Protein 8Q8I (pdb70)

Foldseek 3Di:
DWDFLVPDADDLQFWDAVVVVQCCQVPPLEHEEAVVQVLPPPDLQWTWNCCVVHTGDIGRLLARQEYEYDPDLDADEPSNVSSVPRPSHQAYEYDHHAYPDPRYHYAANTWAQLVDPPDVLSVARRDVVLLNVLLPDDQAAPAAEEEEDDCQQPVVANVVLCVPPVPPPRYDYQDDDRDNVSNSVVLNVLLNHQEYEDEAGVHRHDNVCLSNSSSSRAYEYEDHPSCPNVVLGRHHYDPGSPDDDPVVSVVSSVVSRPGIGPCSSSTVVVVSVVRVVSD

Solvent-accessible surface area: 12644 Å² total; per-residue (Å²): 63,78,53,84,0,67,84,10,93,8,121,58,91,24,0,0,1,5,18,29,0,15,88,31,16,95,76,125,69,12,66,8,0,36,0,37,49,0,23,128,53,175,137,102,53,64,8,20,1,101,26,45,51,137,8,107,65,82,4,116,0,100,117,8,35,0,0,0,0,0,24,18,56,91,32,0,27,122,136,0,26,36,0,0,160,16,121,48,1,135,0,0,0,0,1,4,8,50,8,110,42,124,41,0,30,3,1,0,14,0,1,8,16,72,99,46,85,156,28,114,87,52,108,15,51,0,36,12,86,12,0,30,84,3,10,123,67,106,53,110,67,149,36,10,0,1,4,25,27,80,27,161,68,47,62,137,16,14,72,102,0,43,91,40,5,39,110,77,106,26,11,49,98,13,90,80,102,99,20,63,128,10,6,84,118,25,0,79,34,0,8,14,6,50,0,0,0,1,1,46,2,105,2,11,5,15,51,50,2,0,4,0,0,0,0,44,0,0,0,0,7,68,115,60,45,2,4,84,52,1,86,47,1,0,10,7,30,8,111,68,9,66,132,8,54,77,119,76,0,60,106,41,49,95,89,8,38,77,103,85,18,42,0,52,23,0,36,2,89,50,7,48,92,56,3,93,103,92,43

Nearest PDB structures (foldseek):
  8asa-assembly8_H  TM=9.993E-01  e=7.070E-57  Paramecium bursaria Chlorella virus 1
  8asa-assembly7_G  TM=9.979E-01  e=2.685E-56  Paramecium bursaria Chlorella virus 1
  8avq-assembly4_D  TM=9.992E-01  e=1.760E-55  Paramecium bursaria Chlorella virus 1
  7uqy-assembly1_B  TM=4.559E-01  e=1.964E-03  Homo sapiens
  7sch-assembly1_B  TM=4.233E-01  e=1.073E-02  Homo sapiens

Radius of gyration: 18.84 Å; Cα contacts (8 Å, |Δi|>4): 517; chains: 1; bounding box: 41×38×54 Å

Sequence (279 aa):
GAMKLAELTLESDDFITSDKLFNFCKSTGAKYVKTDFIKFRQYQYIVSNCGWRDDTDVVFLENTPVLVTGHSDYDISEREIDIIRLPNIRAWFCQNRNIPHPKVISFPLGITNKDEPNSEIHRIIGNTDRILEVSKTPKEIKNLVYMNITVKNFPEERQRIVDLYSDKSWVTIGKGEVSEEGHRKFLEDMYAHKFCFAPRGNGIDTHRLWESLYLRTIPIVKKHIAMEQFTDLPILFVNDWENITEEYLNEQYDIIMAKDWNLDKLKIDYWYQKILEYS

Organism: Paramecium bursaria Chlorella virus 1 (NCBI:txid10506)

Secondary structure (DSSP, 8-state):
-EE-GGG----TT-S-BHHHHHHHHH---EEEEEHHHHHT-SSSSEEE-TTTTS---EEETTS-SEEEEESSS--B-GGGHHHHT-TT--EEEESSB-S--TTEEE---BS--TT-TT-HHHHHHT-HHHHHHHHHS-----BSEEE---GGGSHHHHHHHHHHHTT-TTEEEPP---SHHHHHHHHHHHHTBSEEE----SSSS-HHHHHHHHTTPEEEEE--GGGTT-TTSS-EEESSSSS--HHHHHHHHHHHHHS-EEGGGGSHHHHHHHHHHH-

B-factor: mean 15.32, std 8.48, range [1.85, 65.48]

Structure (mmCIF, N/CA/C/O backbone):
data_8Q8I
#
_entry.id   8Q8I
#
_cell.length_a   126.579
_cell.length_b   50.456
_cell.length_c   51.543
_cell.angle_alpha   90.00
_cell.angle_beta   96.32
_cell.angle_gamma   90.00
#
_symmetry.space_group_name_H-M   'C 1 2 1'
#
loop_
_entity.id
_entity.type
_entity.pdbx_description
1 polymer 'Exostosin GT47 domain-containing protein'
2 non-polymer GLYCEROL
3 non-polymer 'CALCIUM ION'
4 non-polymer 'MAGNESIUM ION'
5 non-polymer (2~{R},3~{S},4~{S},5~{S},6~{R})-2-[(2~{S},3~{R},4~{R},5~{S},6~{R})-5-[(2~{R},3~{R},4~{S},5~{R},6~{R})-6-(hydroxymethyl)-3,4,5-tris(oxidanyl)oxan-2-yl]oxy-2-methyl-6-octoxy-3-oxidanyl-oxan-4-yl]oxy-6-methyl-oxane-3,4,5-triol
6 non-polymer 1,2-ETHANEDIOL
7 non-polymer DI(HYDROXYETHYL)ETHER
8 non-polymer BICINE
9 water water
#
loop_
_atom_site.group_PDB
_atom_site.id
_atom_site.type_symbol
_atom_site.label_atom_id
_atom_site.label_alt_id
_atom_site.label_comp_id
_atom_site.label_asym_id
_atom_site.label_entity_id
_atom_site.label_seq_id
_atom_site.pdbx_PDB_ins_code
_atom_site.Cartn_x
_atom_site.Cartn_y
_atom_site.Cartn_z
_atom_site.occupancy
_atom_site.B_iso_or_equiv
_atom_site.auth_seq_id
_atom_site.auth_comp_id
_atom_site.auth_asym_id
_atom_site.auth_atom_id
_atom_site.pdbx_PDB_model_num
ATOM 1 N N . GLY A 1 1 ? 36.099 -17.506 -3.883 1.00 37.79 -1 GLY A N 1
ATOM 2 C CA . GLY A 1 1 ? 36.943 -17.055 -2.740 1.00 34.38 -1 GLY A CA 1
ATOM 3 C C . GLY A 1 1 ? 36.892 -18.004 -1.559 1.00 34.86 -1 GLY A C 1
ATOM 4 O O . GLY A 1 1 ? 36.373 -17.658 -0.497 1.00 33.95 -1 GLY A O 1
ATOM 10 N N . ALA A 1 2 ? 37.433 -19.206 -1.746 1.00 42.36 0 ALA A N 1
ATOM 11 C CA . ALA A 1 2 ? 37.441 -20.204 -0.684 1.00 31.75 0 ALA A CA 1
ATOM 12 C C . ALA A 1 2 ? 38.147 -19.660 0.551 1.00 31.48 0 ALA A C 1
ATOM 13 O O . ALA A 1 2 ? 39.301 -19.227 0.480 1.00 33.42 0 ALA A O 1
ATOM 20 N N . MET A 1 3 ? 37.451 -19.686 1.685 1.00 26.96 1 MET A N 1
ATOM 21 C CA . MET A 1 3 ? 38.013 -19.210 2.941 1.00 20.98 1 MET A CA 1
ATOM 22 C C . MET A 1 3 ? 37.204 -19.806 4.084 1.00 17.64 1 MET A C 1
ATOM 23 O O . MET A 1 3 ? 36.127 -20.372 3.882 1.00 18.67 1 MET A O 1
ATOM 37 N N . LYS A 1 4 ? 37.740 -19.669 5.291 1.00 17.31 2 LYS A N 1
ATOM 38 C CA . LYS A 1 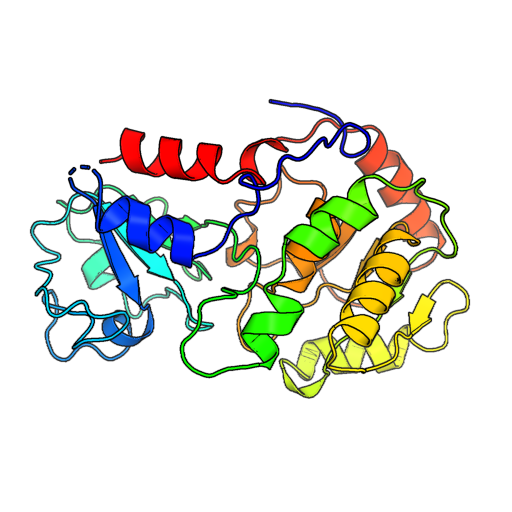4 ? 37.069 -20.180 6.476 1.00 23.67 2 LYS A CA 1
ATOM 39 C C . LYS A 1 4 ? 36.005 -19.196 6.949 1.00 19.43 2 LYS A C 1
ATOM 40 O O . LYS A 1 4 ? 36.151 -17.977 6.819 1.00 19.61 2 LYS A O 1
ATOM 59 N N . LEU A 1 5 ? 34.917 -19.745 7.495 1.00 11.47 3 LEU A N 1
ATOM 60 C CA . LEU A 1 5 ? 33.810 -18.911 7.951 1.00 10.70 3 LEU A CA 1
ATOM 61 C C . LEU A 1 5 ? 34.292 -17.823 8.901 1.00 17.90 3 LEU A C 1
ATOM 62 O O . LEU A 1 5 ? 33.854 -16.670 8.812 1.00 15.22 3 LEU A O 1
ATOM 78 N N . ALA A 1 6 ? 35.203 -18.169 9.813 1.00 13.66 4 ALA A N 1
ATOM 79 C CA . ALA A 1 6 ? 35.729 -17.180 10.747 1.00 14.00 4 ALA A CA 1
ATOM 80 C C . ALA A 1 6 ? 36.319 -15.970 10.034 1.00 17.68 4 ALA A C 1
ATOM 81 O O . ALA A 1 6 ? 36.368 -14.879 10.612 1.00 14.31 4 ALA A O 1
ATOM 88 N N . GLU A 1 7 ? 36.762 -16.133 8.787 1.00 23.67 5 GLU A N 1
ATOM 89 C CA . GLU A 1 7 ? 37.379 -15.054 8.028 1.00 27.12 5 GLU A CA 1
ATOM 90 C C . GLU A 1 7 ? 36.370 -14.221 7.246 1.00 22.29 5 GLU A C 1
ATOM 91 O O . GLU A 1 7 ? 36.773 -13.434 6.384 1.00 27.44 5 GLU A O 1
ATOM 103 N N . LEU A 1 8 ? 35.078 -14.372 7.520 1.00 15.98 6 LEU A N 1
ATOM 104 C CA . LEU A 1 8 ? 34.058 -13.681 6.739 1.00 18.73 6 LEU A CA 1
ATOM 105 C C . LEU A 1 8 ? 34.050 -12.200 7.097 1.00 21.40 6 LEU A C 1
ATOM 106 O O . LEU A 1 8 ? 33.616 -11.817 8.188 1.00 18.27 6 LEU A O 1
ATOM 122 N N . THR A 1 9 ? 34.532 -11.366 6.181 1.00 20.75 7 THR A N 1
ATOM 123 C CA . THR A 1 9 ? 34.461 -9.919 6.310 1.00 16.48 7 THR A CA 1
ATOM 124 C C . THR A 1 9 ? 33.361 -9.398 5.396 1.00 13.73 7 THR A C 1
ATOM 125 O O . THR A 1 9 ? 33.131 -9.937 4.311 1.00 18.90 7 THR A O 1
ATOM 136 N N . LEU A 1 10 ? 32.678 -8.345 5.839 1.00 15.62 8 LEU A N 1
ATOM 137 C CA . LEU A 1 10 ? 31.486 -7.867 5.156 1.00 19.35 8 LEU A CA 1
ATOM 138 C C . LEU A 1 10 ? 31.517 -6.355 4.997 1.00 13.85 8 LEU A C 1
ATOM 139 O O . LEU A 1 10 ? 32.020 -5.631 5.859 1.00 15.62 8 LEU A O 1
ATOM 155 N N . GLU A 1 11 ? 30.969 -5.892 3.877 1.00 16.57 9 GLU A N 1
ATOM 156 C CA . GLU A 1 11 ? 30.733 -4.483 3.608 1.00 15.73 9 GLU A CA 1
ATOM 157 C C . GLU A 1 11 ? 29.233 -4.213 3.613 1.00 19.07 9 GLU A C 1
ATOM 158 O O . GLU A 1 11 ? 28.409 -5.130 3.556 1.00 14.16 9 GLU A O 1
ATOM 170 N N . SER A 1 12 ? 28.881 -2.929 3.678 1.00 12.27 10 SER A N 1
ATOM 171 C CA . SER A 1 12 ? 27.477 -2.561 3.826 1.00 17.18 10 SER A CA 1
ATOM 172 C C . SER A 1 12 ? 26.631 -3.065 2.663 1.00 13.92 10 SER A C 1
ATOM 173 O O . SER A 1 12 ? 25.471 -3.447 2.855 1.00 10.54 10 SER A O 1
ATOM 181 N N . ASP A 1 13 ? 27.187 -3.077 1.452 1.00 15.97 11 ASP A N 1
ATOM 182 C CA . ASP A 1 13 ? 26.432 -3.412 0.251 1.00 12.30 11 ASP A CA 1
ATOM 183 C C . ASP A 1 13 ? 26.601 -4.866 -0.173 1.00 14.23 11 ASP A C 1
ATOM 184 O O . ASP A 1 13 ? 26.216 -5.222 -1.291 1.00 11.59 11 ASP A O 1
ATOM 193 N N . ASP A 1 14 ? 27.159 -5.714 0.690 1.00 14.42 12 ASP A N 1
ATOM 194 C CA . ASP A 1 14 ? 27.373 -7.114 0.349 1.00 9.35 12 ASP A CA 1
ATOM 195 C C . ASP A 1 14 ? 26.164 -7.992 0.637 1.00 9.58 12 ASP A C 1
ATOM 196 O O . ASP A 1 14 ? 26.064 -9.087 0.074 1.00 7.38 12 ASP A O 1
ATOM 205 N N . PHE A 1 15 ? 25.248 -7.541 1.488 1.00 14.18 13 PHE A N 1
ATOM 206 C CA . PHE A 1 15 ? 24.112 -8.367 1.868 1.00 9.55 13 PHE A CA 1
ATOM 207 C C . PHE A 1 15 ? 23.205 -8.616 0.671 1.00 14.07 13 PHE A C 1
ATOM 208 O O . PHE A 1 15 ? 22.904 -7.705 -0.105 1.00 13.75 13 PHE A O 1
ATOM 225 N N . ILE A 1 16 ? 22.771 -9.861 0.525 1.00 14.83 14 ILE A N 1
ATOM 226 C CA . ILE A 1 16 ? 21.897 -10.241 -0.577 1.00 9.00 14 ILE A CA 1
ATOM 227 C C . ILE A 1 16 ? 20.461 -9.902 -0.205 1.00 11.15 14 ILE A C 1
ATOM 228 O O . ILE A 1 16 ? 19.985 -10.254 0.881 1.00 7.66 14 ILE A O 1
ATOM 244 N N . THR A 1 17 ? 19.775 -9.194 -1.096 1.00 9.70 15 THR A N 1
ATOM 245 C CA . THR A 1 17 ? 18.347 -8.949 -0.969 1.00 12.43 15 THR A CA 1
ATOM 246 C C . THR A 1 17 ? 17.731 -9.061 -2.354 1.00 8.98 15 THR A C 1
ATOM 247 O O . THR A 1 17 ? 18.303 -8.580 -3.337 1.00 7.86 15 THR A O 1
ATOM 258 N N . SER A 1 18 ? 16.571 -9.713 -2.428 1.00 7.80 16 SER A N 1
ATOM 259 C CA . SER A 1 18 ? 15.912 -9.892 -3.716 1.00 9.45 16 SER A CA 1
ATOM 260 C C . SER A 1 18 ? 15.649 -8.556 -4.401 1.00 7.54 16 SER A C 1
ATOM 261 O O . SER A 1 18 ? 15.604 -8.492 -5.635 1.00 5.48 16 SER A O 1
ATOM 269 N N . ASP A 1 19 ? 15.484 -7.479 -3.628 1.00 9.22 17 ASP A N 1
ATOM 270 C CA . ASP A 1 19 ? 15.336 -6.157 -4.230 1.00 10.69 17 ASP A CA 1
ATOM 271 C C . ASP A 1 19 ? 16.568 -5.794 -5.050 1.00 8.43 17 ASP A C 1
ATOM 272 O O . ASP A 1 19 ? 16.457 -5.356 -6.200 1.00 18.61 17 ASP A O 1
ATOM 281 N N . LYS A 1 20 ? 17.759 -5.971 -4.471 1.00 7.52 18 LYS A N 1
ATOM 282 C CA . LYS A 1 20 ? 18.986 -5.624 -5.182 1.00 9.47 18 LYS A CA 1
ATOM 283 C C . LYS A 1 20 ? 19.046 -6.307 -6.541 1.00 8.34 18 LYS A C 1
ATOM 284 O O . LYS A 1 20 ? 19.545 -5.730 -7.515 1.00 8.13 18 LYS A O 1
ATOM 303 N N . LEU A 1 21 ? 18.538 -7.538 -6.629 1.00 9.12 19 LEU A N 1
ATOM 304 C CA . LEU A 1 21 ? 18.509 -8.228 -7.912 1.00 8.94 19 LEU A CA 1
ATOM 305 C C . LEU A 1 21 ? 17.440 -7.649 -8.830 1.00 6.55 19 LEU A C 1
ATOM 306 O O . LEU A 1 21 ? 17.577 -7.717 -10.056 1.00 5.97 19 LEU A O 1
ATOM 322 N N . PHE A 1 22 ? 16.378 -7.073 -8.262 1.00 6.63 20 PHE A N 1
ATOM 323 C CA . PHE A 1 22 ? 15.348 -6.451 -9.087 1.00 9.72 20 PHE A CA 1
ATOM 324 C C . PHE A 1 22 ? 15.887 -5.208 -9.784 1.00 11.54 20 PHE A C 1
ATOM 325 O O . PHE A 1 22 ? 15.731 -5.049 -11.000 1.00 13.77 20 PHE A O 1
ATOM 342 N N . ASN A 1 23 ? 16.516 -4.306 -9.026 1.00 11.67 21 ASN A N 1
ATOM 343 C CA . ASN A 1 23 ? 17.074 -3.101 -9.630 1.00 15.88 21 ASN A CA 1
ATOM 344 C C . ASN A 1 23 ? 18.210 -3.434 -10.589 1.00 17.54 21 ASN A C 1
ATOM 345 O O . ASN A 1 23 ? 18.382 -2.751 -11.605 1.00 19.16 21 ASN A O 1
ATOM 356 N N . PHE A 1 24 ? 18.994 -4.470 -10.285 1.00 12.27 22 PHE A N 1
ATOM 357 C CA . PHE A 1 24 ? 20.064 -4.867 -11.193 1.00 12.53 22 PHE A CA 1
ATOM 358 C C . PHE A 1 24 ? 19.513 -5.384 -12.516 1.00 12.43 22 PHE A C 1
ATOM 359 O O . PHE A 1 24 ? 20.179 -5.267 -13.551 1.00 18.62 22 PHE A O 1
ATOM 376 N N . CYS A 1 25 ? 18.313 -5.962 -12.506 1.00 9.30 23 CYS A N 1
ATOM 377 C CA . CYS A 1 25 ? 17.678 -6.415 -13.737 1.00 13.40 23 CYS A CA 1
ATOM 378 C C . CYS A 1 25 ? 16.899 -5.296 -14.415 1.00 15.83 23 CYS A C 1
ATOM 379 O O . CYS A 1 25 ? 16.952 -5.158 -15.642 1.00 20.92 23 CYS A O 1
ATOM 387 N N . LYS A 1 26 ? 16.179 -4.487 -13.633 1.00 18.80 24 LYS A N 1
ATOM 388 C CA . LYS A 1 26 ? 15.480 -3.339 -14.201 1.00 26.46 24 LYS A CA 1
ATOM 389 C C . LYS A 1 26 ? 16.466 -2.319 -14.756 1.00 18.81 24 LYS A C 1
ATOM 390 O O . LYS A 1 26 ? 16.203 -1.690 -15.788 1.00 23.32 24 LYS A O 1
ATOM 409 N N . SER A 1 27 ? 17.601 -2.142 -14.084 1.00 21.26 25 SER A N 1
ATOM 410 C CA . SER A 1 27 ? 18.644 -1.215 -14.501 1.00 26.58 25 SER A CA 1
ATOM 411 C C . SER A 1 27 ? 19.938 -2.000 -14.655 1.00 23.19 25 SER A C 1
ATOM 412 O O . SER A 1 27 ? 20.467 -2.525 -13.668 1.00 35.07 25 SER A O 1
ATOM 420 N N . THR A 1 28 ? 20.440 -2.070 -15.889 1.00 29.06 26 THR A N 1
ATOM 421 C CA . THR A 1 28 ? 21.610 -2.865 -16.288 1.00 29.74 26 THR A CA 1
ATOM 422 C C . THR A 1 28 ? 21.153 -4.144 -16.998 1.00 23.45 26 THR A C 1
ATOM 423 O O . THR A 1 28 ? 21.286 -5.250 -16.472 1.00 32.25 26 THR A O 1
ATOM 427 N N . GLY A 1 31 ? 19.172 -8.436 -20.964 1.00 11.14 29 GLY A N 1
ATOM 428 C CA . GLY A 1 31 ? 18.871 -9.840 -21.168 1.00 12.42 29 GLY A CA 1
ATOM 429 C C . GLY A 1 31 ? 18.583 -10.563 -19.868 1.00 15.26 29 GLY A C 1
ATOM 430 O O . GLY A 1 31 ? 18.988 -11.711 -19.686 1.00 18.79 29 GLY A O 1
ATOM 434 N N . ALA A 1 32 ? 17.884 -9.888 -18.959 1.00 11.84 30 ALA A N 1
ATOM 435 C CA . ALA A 1 32 ? 17.544 -10.479 -17.666 1.00 9.47 30 ALA A CA 1
ATOM 436 C C . ALA A 1 32 ? 16.319 -9.767 -17.121 1.00 9.37 30 ALA A C 1
ATOM 437 O O . ALA A 1 32 ? 16.351 -8.548 -16.922 1.00 16.67 30 ALA A O 1
ATOM 444 N N . LYS A 1 33 ? 15.249 -10.518 -16.881 1.00 3.65 31 LYS A N 1
ATOM 445 C CA . LYS A 1 33 ? 14.002 -9.974 -16.363 1.00 7.02 31 LYS A CA 1
ATOM 446 C C . LYS A 1 33 ? 13.752 -10.517 -14.964 1.00 5.67 31 LYS A C 1
ATOM 447 O O . LYS A 1 33 ? 13.868 -11.726 -14.734 1.00 4.66 31 LYS A O 1
ATOM 466 N N . TYR A 1 34 ? 13.401 -9.629 -14.040 1.00 6.04 32 TYR A N 1
ATOM 467 C CA . TYR A 1 34 ? 13.003 -10.019 -12.696 1.00 6.28 32 TYR A CA 1
ATOM 468 C C . TYR A 1 34 ? 11.481 -10.017 -12.616 1.00 5.39 32 TYR A C 1
ATOM 469 O O . TYR A 1 34 ? 10.843 -8.997 -12.901 1.00 3.72 32 TYR A O 1
ATOM 487 N N . VAL A 1 35 ? 10.908 -11.152 -12.224 1.00 7.19 33 VAL A N 1
ATOM 488 C CA . VAL A 1 35 ? 9.465 -11.298 -12.074 1.00 9.16 33 VAL A CA 1
ATOM 489 C C . VAL A 1 35 ? 9.188 -11.897 -10.703 1.00 6.26 33 VAL A C 1
ATOM 490 O O . VAL A 1 35 ? 9.704 -12.973 -10.377 1.00 6.16 33 VAL A O 1
ATOM 503 N N . LYS A 1 36 ? 8.382 -11.203 -9.902 1.00 5.69 34 LYS A N 1
ATOM 504 C CA . LYS A 1 36 ? 7.903 -11.763 -8.645 1.00 9.02 34 LYS A CA 1
ATOM 505 C C . LYS A 1 36 ? 7.282 -13.132 -8.891 1.00 6.82 34 LYS A C 1
ATOM 506 O O . LYS A 1 36 ? 6.399 -13.282 -9.740 1.00 4.82 34 LYS A O 1
ATOM 525 N N . THR A 1 37 ? 7.752 -14.136 -8.145 1.00 10.39 35 THR A N 1
ATOM 526 C CA . THR A 1 37 ? 7.327 -15.509 -8.401 1.00 5.76 35 THR A CA 1
ATOM 527 C C . THR A 1 37 ? 5.812 -15.630 -8.478 1.00 9.39 35 THR A C 1
ATOM 528 O O . THR A 1 37 ? 5.294 -16.487 -9.204 1.00 10.84 35 THR A O 1
ATOM 539 N N . ASP A 1 38 ? 5.088 -14.780 -7.746 1.00 8.09 36 ASP A N 1
ATOM 540 C CA . ASP A 1 38 ? 3.632 -14.869 -7.728 1.00 7.09 36 ASP A CA 1
ATOM 541 C C . ASP A 1 38 ? 3.048 -14.713 -9.126 1.00 9.86 36 ASP A C 1
ATOM 542 O O . ASP A 1 38 ? 2.093 -15.410 -9.490 1.00 5.89 36 ASP A O 1
ATOM 551 N N . PHE A 1 39 ? 3.605 -13.800 -9.925 1.00 6.93 37 PHE A N 1
ATOM 552 C CA . PHE A 1 39 ? 3.096 -13.589 -11.275 1.00 10.03 37 PHE A CA 1
ATOM 553 C C . PHE A 1 39 ? 3.473 -14.726 -12.212 1.00 7.14 37 PHE A C 1
ATOM 554 O O . PHE A 1 39 ? 2.835 -14.888 -13.257 1.00 10.37 37 PHE A O 1
ATOM 571 N N . ILE A 1 40 ? 4.490 -15.513 -11.863 1.00 7.56 38 ILE A N 1
ATOM 572 C CA . ILE A 1 40 ? 4.770 -16.736 -12.606 1.00 6.50 38 ILE A CA 1
ATOM 573 C C . ILE A 1 40 ? 3.816 -17.842 -12.172 1.00 7.42 38 ILE A C 1
ATOM 574 O O . ILE A 1 40 ? 3.351 -18.638 -12.996 1.00 6.79 38 ILE A O 1
ATOM 590 N N . LYS A 1 41 ? 3.506 -17.904 -10.874 1.00 9.08 39 LYS A N 1
ATOM 591 C CA . LYS A 1 41 ? 2.655 -18.972 -10.361 1.00 13.62 39 LYS A CA 1
ATOM 592 C C . LYS A 1 41 ? 1.210 -18.799 -10.812 1.00 9.35 39 LYS A C 1
ATOM 593 O O . LYS A 1 41 ? 0.533 -19.782 -11.137 1.00 7.66 39 LYS A O 1
ATOM 612 N N . PHE A 1 42 ? 0.719 -17.563 -10.832 1.00 10.71 40 PHE A N 1
ATOM 613 C CA . PHE A 1 42 ? -0.666 -17.259 -11.171 1.00 11.30 40 PHE A CA 1
ATOM 614 C C . PHE A 1 42 ? -0.763 -16.514 -12.498 1.00 10.82 40 PHE A C 1
ATOM 615 O O . PHE A 1 42 ? -1.594 -15.621 -12.674 1.00 14.93 40 PHE A O 1
ATOM 632 N N . ARG A 1 43 ? 0.092 -16.880 -13.448 1.00 8.22 41 ARG A N 1
ATOM 633 C CA . ARG A 1 43 ? 0.078 -16.246 -14.757 1.00 14.28 41 ARG A CA 1
ATOM 634 C C . ARG A 1 43 ? -1.184 -16.627 -15.521 1.00 17.35 41 ARG A C 1
ATOM 635 O O . ARG A 1 43 ? -1.669 -17.759 -15.429 1.00 12.64 41 ARG A O 1
ATOM 656 N N . GLN A 1 44 ? -1.716 -15.670 -16.280 1.00 14.52 42 GLN A N 1
ATOM 657 C CA . GLN A 1 44 ? -2.882 -15.921 -17.115 1.00 5.62 42 GLN A CA 1
ATOM 658 C C . GLN A 1 44 ? -2.505 -16.447 -18.492 1.00 16.00 42 GLN A C 1
ATOM 659 O O . GLN A 1 44 ? -3.295 -17.169 -19.111 1.00 16.89 42 GLN A O 1
ATOM 673 N N . TYR A 1 45 ? -1.321 -16.096 -18.982 1.00 16.50 43 TYR A N 1
ATOM 674 C CA . TYR A 1 45 ? -0.798 -16.586 -20.245 1.00 10.22 43 TYR A CA 1
ATOM 675 C C . TYR A 1 45 ? 0.336 -17.568 -19.984 1.00 10.30 43 TYR A C 1
ATOM 676 O O . TYR A 1 45 ? 0.966 -17.555 -18.923 1.00 8.45 43 TYR A O 1
ATOM 694 N N . GLN A 1 46 ? 0.602 -18.419 -20.976 1.00 9.19 44 GLN A N 1
ATOM 695 C CA . GLN A 1 46 ? 1.620 -19.449 -20.805 1.00 10.52 44 GLN A CA 1
ATOM 696 C C . GLN A 1 46 ? 3.019 -18.843 -20.757 1.00 10.84 44 GLN A C 1
ATOM 697 O O . GLN A 1 46 ? 3.792 -19.120 -19.833 1.00 14.81 44 GLN A O 1
ATOM 711 N N . TYR A 1 47 ? 3.365 -18.017 -21.747 1.00 6.45 45 TYR A N 1
ATOM 712 C CA . TYR A 1 47 ? 4.707 -17.456 -21.857 1.00 5.67 45 TYR A CA 1
ATOM 713 C C . TYR A 1 47 ? 4.706 -15.932 -21.820 1.00 8.99 45 TYR A C 1
ATOM 714 O O . TYR A 1 47 ? 5.653 -15.304 -22.306 1.00 10.56 45 TYR A O 1
ATOM 732 N N . ILE A 1 48 ? 3.667 -15.324 -21.254 1.00 9.19 46 ILE A N 1
ATOM 733 C CA . ILE A 1 48 ? 3.585 -13.876 -21.099 1.00 8.02 46 ILE A CA 1
ATOM 734 C C . ILE A 1 48 ? 3.229 -13.585 -19.650 1.00 5.60 46 ILE A C 1
ATOM 735 O O . ILE A 1 48 ? 2.197 -14.056 -19.155 1.00 7.79 46 ILE A O 1
ATOM 751 N N . VAL A 1 49 ? 4.077 -12.814 -18.973 1.00 5.54 47 VAL A N 1
ATOM 752 C CA . VAL A 1 49 ? 3.870 -12.437 -17.582 1.00 8.70 47 VAL A CA 1
ATOM 753 C C . VAL A 1 49 ? 4.244 -10.970 -17.421 1.00 11.54 47 VAL A C 1
ATOM 754 O O . VAL A 1 49 ? 4.795 -10.339 -18.326 1.00 7.55 47 VAL A O 1
ATOM 767 N N . SER A 1 50 ? 3.939 -10.431 -16.245 1.00 8.86 48 SER A N 1
ATOM 768 C CA . SER A 1 50 ? 4.247 -9.042 -15.941 1.00 12.51 48 SER A CA 1
ATOM 769 C C . SER A 1 50 ? 4.128 -8.838 -14.440 1.00 9.68 48 SER A C 1
ATOM 770 O O . SER A 1 50 ? 3.503 -9.635 -13.735 1.00 9.73 48 SER A O 1
ATOM 778 N N . ASN A 1 51 ? 4.740 -7.759 -13.959 1.00 12.67 49 ASN A N 1
ATOM 779 C CA . ASN A 1 51 ? 4.684 -7.417 -12.544 1.00 12.49 49 ASN A CA 1
ATOM 780 C C . ASN A 1 51 ? 3.442 -6.615 -12.183 1.00 12.41 49 ASN A C 1
ATOM 781 O O . ASN A 1 51 ? 3.158 -6.447 -10.992 1.00 10.42 49 ASN A O 1
ATOM 792 N N . CYS A 1 52 ? 2.701 -6.122 -13.176 1.00 11.38 50 CYS A N 1
ATOM 793 C CA . CYS A 1 52 ? 1.384 -5.524 -12.964 1.00 12.17 50 CYS A CA 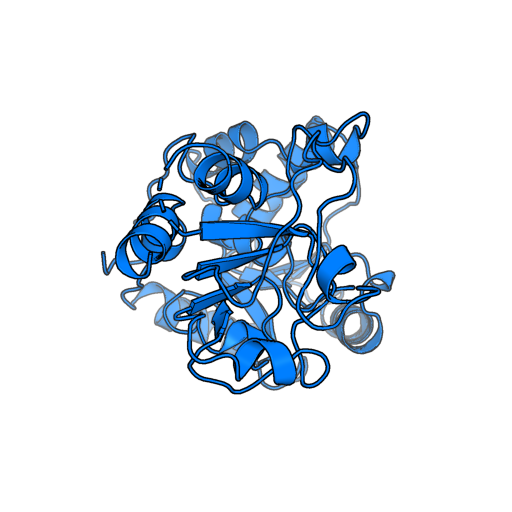1
ATOM 794 C C . CYS A 1 52 ? 1.442 -4.324 -12.026 1.00 11.77 50 CYS A C 1
ATOM 795 O O . CYS A 1 52 ? 0.500 -4.067 -11.273 1.00 14.77 50 CYS A O 1
ATOM 803 N N . GLY A 1 53 ? 2.541 -3.575 -12.066 1.00 17.29 51 GLY A N 1
ATOM 804 C CA . GLY A 1 53 ? 2.723 -2.413 -11.230 1.00 21.45 51 GLY A CA 1
ATOM 805 C C . GLY A 1 53 ? 3.536 -2.659 -9.975 1.00 16.44 51 GLY A C 1
ATOM 806 O O . GLY A 1 53 ? 4.080 -1.703 -9.410 1.00 20.68 51 GLY A O 1
ATOM 810 N N . TRP A 1 54 ? 3.624 -3.908 -9.522 1.00 12.89 52 TRP A N 1
ATOM 811 C CA . TRP A 1 54 ? 4.444 -4.234 -8.364 1.00 11.82 52 TRP A CA 1
ATOM 812 C C . TRP A 1 54 ? 5.852 -3.683 -8.541 1.00 12.21 52 TRP A C 1
ATOM 813 O O . TRP A 1 54 ? 6.508 -3.932 -9.557 1.00 9.53 52 TRP A O 1
ATOM 834 N N . ARG A 1 55 ? 6.313 -2.931 -7.542 1.00 17.65 53 ARG A N 1
ATOM 835 C CA . ARG A 1 55 ? 7.583 -2.211 -7.618 1.00 10.99 53 ARG A CA 1
ATOM 836 C C . ARG A 1 55 ? 7.594 -1.238 -8.794 1.00 14.20 53 ARG A C 1
ATOM 837 O O . ARG A 1 55 ? 8.647 -0.944 -9.365 1.00 16.96 53 ARG A O 1
ATOM 858 N N . ASP A 1 56 ? 6.417 -0.733 -9.163 1.00 15.66 54 ASP A N 1
ATOM 859 C CA . ASP A 1 56 ? 6.282 0.226 -10.257 1.00 22.42 54 ASP A CA 1
ATOM 860 C C . ASP A 1 56 ? 6.889 -0.329 -11.544 1.00 21.78 54 ASP A C 1
ATOM 861 O O . ASP A 1 56 ? 7.689 0.324 -12.216 1.00 33.00 54 ASP A O 1
ATOM 870 N N . ASP A 1 57 ? 6.497 -1.556 -11.884 1.00 21.53 55 ASP A N 1
ATOM 871 C CA . ASP A 1 57 ? 6.982 -2.241 -13.080 1.00 22.96 55 ASP A CA 1
ATOM 872 C C . ASP A 1 57 ? 5.773 -2.748 -13.859 1.00 23.67 55 ASP A C 1
ATOM 873 O O . ASP A 1 57 ? 5.228 -3.812 -13.549 1.00 22.68 55 ASP A O 1
ATOM 882 N N . THR A 1 58 ? 5.359 -1.986 -14.867 1.00 29.28 56 THR A N 1
ATOM 883 C CA . THR A 1 58 ? 4.261 -2.373 -15.741 1.00 22.94 56 THR A CA 1
ATOM 884 C C . THR A 1 58 ? 4.735 -3.108 -16.986 1.00 23.96 56 THR A C 1
ATOM 885 O O . THR A 1 58 ? 3.905 -3.478 -17.823 1.00 19.86 56 THR A O 1
ATOM 896 N N . ASP A 1 59 ? 6.041 -3.322 -17.126 1.00 26.23 57 ASP A N 1
ATOM 897 C CA . ASP A 1 59 ? 6.576 -3.945 -18.327 1.00 17.14 57 ASP A CA 1
ATOM 898 C C . ASP A 1 59 ? 5.986 -5.334 -18.525 1.00 16.57 57 ASP A C 1
ATOM 899 O O . ASP A 1 59 ? 5.773 -6.082 -17.566 1.00 15.76 57 ASP A O 1
ATOM 908 N N . VAL A 1 60 ? 5.714 -5.672 -19.781 1.00 19.85 58 VAL A N 1
ATOM 909 C CA . VAL A 1 60 ? 5.253 -7.003 -20.157 1.00 11.83 58 VAL A CA 1
ATOM 910 C C . VAL A 1 60 ? 6.469 -7.840 -20.529 1.00 10.78 58 VAL A C 1
ATOM 911 O O . VAL A 1 60 ? 7.332 -7.393 -21.293 1.00 14.30 58 VAL A O 1
ATOM 924 N N . VAL A 1 61 ? 6.541 -9.053 -19.991 1.00 10.81 59 VAL A N 1
ATOM 925 C CA . VAL A 1 61 ? 7.675 -9.945 -20.199 1.00 10.43 59 VAL A CA 1
ATOM 926 C C . VAL A 1 61 ? 7.255 -11.051 -21.155 1.00 6.96 59 VAL A C 1
ATOM 927 O O . VAL A 1 61 ? 6.261 -11.747 -20.913 1.00 7.71 59 VAL A O 1
ATOM 940 N N . PHE A 1 62 ? 8.012 -11.213 -22.234 1.00 8.90 60 PHE A N 1
ATOM 941 C CA . PHE A 1 62 ? 7.811 -12.297 -23.191 1.00 8.46 60 PHE A CA 1
ATOM 942 C C . PHE A 1 62 ? 8.848 -13.368 -22.870 1.00 9.96 60 PHE A C 1
ATOM 943 O O . PHE A 1 62 ? 9.995 -13.286 -23.315 1.00 14.01 60 PHE A O 1
ATOM 960 N N . LEU A 1 63 ? 8.442 -14.374 -22.091 1.00 14.50 61 LEU A N 1
ATOM 961 C CA . LEU A 1 63 ? 9.380 -15.403 -21.653 1.00 8.18 61 LEU A CA 1
ATOM 962 C C . LEU A 1 63 ? 9.980 -16.175 -22.819 1.00 10.21 61 LEU A C 1
ATOM 963 O O . LEU A 1 63 ? 11.028 -16.809 -22.653 1.00 12.14 61 LEU A O 1
ATOM 979 N N . GLU A 1 64 ? 9.344 -16.140 -23.989 1.00 12.60 62 GLU A N 1
ATOM 980 C CA . GLU A 1 64 ? 9.928 -16.727 -25.187 1.00 9.17 62 GLU A CA 1
ATOM 981 C C . GLU A 1 64 ? 11.099 -15.919 -25.730 1.00 9.96 62 GLU A C 1
ATOM 982 O O . GLU A 1 64 ? 11.715 -16.346 -26.713 1.00 14.90 62 GLU A O 1
ATOM 994 N N . ASN A 1 65 ? 11.420 -14.774 -25.124 1.00 16.53 63 ASN A N 1
ATOM 995 C CA . ASN A 1 65 ? 12.471 -13.899 -25.623 1.00 14.31 63 ASN A CA 1
ATOM 996 C C . ASN A 1 65 ? 13.446 -13.444 -24.545 1.00 14.21 63 ASN A C 1
ATOM 997 O O . ASN A 1 65 ? 14.349 -12.658 -24.850 1.00 27.56 63 ASN A O 1
ATOM 1008 N N . THR A 1 66 ? 13.298 -13.908 -23.303 1.00 12.36 64 THR A N 1
ATOM 1009 C CA . THR A 1 66 ? 14.183 -13.485 -22.223 1.00 10.16 64 THR A CA 1
ATOM 1010 C C . THR A 1 66 ? 15.325 -14.480 -22.074 1.00 11.23 64 THR A C 1
ATOM 1011 O O . THR A 1 66 ? 15.066 -15.669 -21.845 1.00 11.88 64 THR A O 1
ATOM 1022 N N . PRO A 1 67 ? 16.587 -14.055 -22.193 1.00 12.64 65 PRO A N 1
ATOM 1023 C CA . PRO A 1 67 ? 17.684 -15.019 -22.002 1.00 10.40 65 PRO A CA 1
ATOM 1024 C C . PRO A 1 67 ? 17.794 -15.520 -20.575 1.00 10.43 65 PRO A C 1
ATOM 1025 O O . PRO A 1 67 ? 18.069 -16.708 -20.359 1.00 8.34 65 PRO A O 1
ATOM 1036 N N . VAL A 1 68 ? 17.593 -14.648 -19.590 1.00 4.74 66 VAL A N 1
ATOM 1037 C CA . VAL A 1 68 ? 17.722 -15.002 -18.183 1.00 4.99 66 VAL A CA 1
ATOM 1038 C C . VAL A 1 68 ? 16.502 -14.483 -17.439 1.00 5.09 66 VAL A C 1
ATOM 1039 O O . VAL A 1 68 ? 16.108 -13.325 -17.612 1.00 5.00 66 VAL A O 1
ATOM 1052 N N . LEU A 1 69 ? 15.908 -15.339 -16.615 1.00 6.47 67 LEU A N 1
ATOM 1053 C CA . LEU A 1 69 ? 14.744 -14.993 -15.814 1.00 5.30 67 LEU A CA 1
ATOM 1054 C C . LEU A 1 69 ? 15.119 -15.079 -14.344 1.00 3.39 67 LEU A C 1
ATOM 1055 O O . LEU A 1 69 ? 15.741 -16.058 -13.916 1.00 3.09 67 LEU A O 1
ATOM 1071 N N . VAL A 1 70 ? 14.749 -14.057 -13.581 1.00 7.48 68 VAL A N 1
ATOM 1072 C CA . VAL A 1 70 ? 14.969 -14.024 -12.141 1.00 5.11 68 VAL A CA 1
ATOM 1073 C C . VAL A 1 70 ? 13.611 -13.946 -11.459 1.00 5.51 68 VAL A C 1
ATOM 1074 O O . VAL A 1 70 ? 12.745 -13.168 -11.875 1.00 7.87 68 VAL A O 1
ATOM 1087 N N . THR A 1 71 ? 13.424 -14.758 -10.421 1.00 4.76 69 THR A N 1
ATOM 1088 C CA . THR A 1 71 ? 12.181 -14.790 -9.664 1.00 9.40 69 THR A CA 1
ATOM 1089 C C . THR A 1 71 ? 12.499 -14.771 -8.176 1.00 6.35 69 THR A C 1
ATOM 1090 O O . THR A 1 71 ? 13.463 -15.399 -7.729 1.00 5.40 69 THR A O 1
ATOM 1101 N N . GLY A 1 72 ? 11.691 -14.041 -7.417 1.00 8.38 70 GLY A N 1
ATOM 1102 C CA . GLY A 1 72 ? 11.905 -13.949 -5.986 1.00 7.53 70 GLY A CA 1
ATOM 1103 C C . GLY A 1 72 ? 10.810 -13.151 -5.319 1.00 5.51 70 GLY A C 1
ATOM 1104 O O . GLY A 1 72 ? 9.697 -13.041 -5.837 1.00 7.06 70 GLY A O 1
ATOM 1108 N N . HIS A 1 73 ? 11.144 -12.586 -4.155 1.00 5.98 71 HIS A N 1
ATOM 1109 C CA . HIS A 1 73 ? 10.210 -11.783 -3.364 1.00 6.05 71 HIS A CA 1
ATOM 1110 C C . HIS A 1 73 ? 8.989 -12.594 -2.950 1.00 4.95 71 HIS A C 1
ATOM 1111 O O . HIS A 1 73 ? 7.873 -12.070 -2.872 1.00 6.40 71 HIS A O 1
ATOM 1125 N N . SER A 1 74 ? 9.177 -13.880 -2.679 1.00 3.65 72 SER A N 1
ATOM 1126 C CA . SER A 1 74 ? 8.032 -14.724 -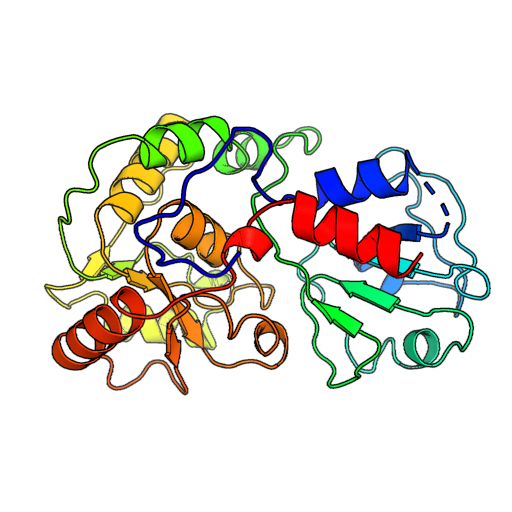2.378 1.00 4.02 72 SER A CA 1
ATOM 1127 C C . SER A 1 74 ? 8.505 -16.045 -1.798 1.00 4.50 72 SER A C 1
ATOM 1128 O O . SER A 1 74 ? 9.632 -16.485 -2.039 1.00 3.21 72 SER A O 1
ATOM 1136 N N . ASP A 1 75 ? 7.616 -16.671 -1.024 1.00 5.62 73 ASP A N 1
ATOM 1137 C CA . ASP A 1 75 ? 7.827 -18.018 -0.519 1.00 4.74 73 ASP A CA 1
ATOM 1138 C C . ASP A 1 75 ? 7.374 -19.088 -1.501 1.00 3.88 73 ASP A C 1
ATOM 1139 O O . ASP A 1 75 ? 7.644 -20.271 -1.273 1.00 5.19 73 ASP A O 1
ATOM 1149 N N . TYR A 1 76 ? 6.679 -18.706 -2.569 1.00 3.83 74 TYR A N 1
ATOM 1150 C CA . TYR A 1 76 ? 6.333 -19.661 -3.610 1.00 4.86 74 TYR A CA 1
ATOM 1151 C C . TYR A 1 76 ? 7.599 -20.278 -4.192 1.00 7.25 74 TYR A C 1
ATOM 1152 O O . TYR A 1 76 ? 8.658 -19.646 -4.249 1.00 6.08 74 TYR A O 1
ATOM 1170 N N . ASP A 1 77 ? 7.481 -21.526 -4.629 1.00 8.52 75 ASP A N 1
ATOM 1171 C CA . ASP A 1 77 ? 8.598 -22.287 -5.163 1.00 6.77 75 ASP A CA 1
ATOM 1172 C C . ASP A 1 77 ? 8.453 -22.446 -6.670 1.00 8.27 75 ASP A C 1
ATOM 1173 O O . ASP A 1 77 ? 7.391 -22.207 -7.250 1.00 13.67 75 ASP A O 1
ATOM 1182 N N . ILE A 1 78 ? 9.551 -22.846 -7.303 1.00 9.99 76 ILE A N 1
ATOM 1183 C CA . ILE A 1 78 ? 9.558 -23.234 -8.707 1.00 8.78 76 ILE A CA 1
ATOM 1184 C C . ILE A 1 78 ? 9.540 -24.755 -8.755 1.00 10.32 76 ILE A C 1
ATOM 1185 O O . ILE A 1 78 ? 10.478 -25.411 -8.285 1.00 6.40 76 ILE A O 1
ATOM 1201 N N . SER A 1 79 ? 8.468 -25.314 -9.310 1.00 6.40 77 SER A N 1
ATOM 1202 C CA . SER A 1 79 ? 8.269 -26.755 -9.342 1.00 11.82 77 SER A CA 1
ATOM 1203 C C . SER A 1 79 ? 7.793 -27.145 -10.738 1.00 13.04 77 SER A C 1
ATOM 1204 O O . SER A 1 79 ? 7.889 -26.365 -11.691 1.00 10.58 77 SER A O 1
ATOM 1212 N N . GLU A 1 80 ? 7.269 -28.369 -10.857 1.00 26.43 78 GLU A N 1
ATOM 1213 C CA . GLU A 1 80 ? 6.793 -28.857 -12.148 1.00 25.65 78 GLU A CA 1
ATOM 1214 C C . GLU A 1 80 ? 5.806 -27.894 -12.795 1.00 12.49 78 GLU A C 1
ATOM 1215 O O . GLU A 1 80 ? 5.692 -27.856 -14.025 1.00 10.74 78 GLU A O 1
ATOM 1227 N N . ARG A 1 81 ? 5.086 -27.110 -11.990 1.00 15.64 79 ARG A N 1
ATOM 1228 C CA . ARG A 1 81 ? 4.107 -26.182 -12.543 1.00 13.88 79 ARG A CA 1
ATOM 1229 C C . ARG A 1 81 ? 4.733 -25.205 -13.529 1.00 11.07 79 ARG A C 1
ATOM 1230 O O . ARG A 1 81 ? 4.010 -24.597 -14.325 1.00 7.78 79 ARG A O 1
ATOM 1251 N N . GLU A 1 82 ? 6.057 -25.045 -13.499 1.00 11.05 80 GLU A N 1
ATOM 1252 C CA . GLU A 1 82 ? 6.757 -24.123 -14.383 1.00 13.46 80 GLU A CA 1
ATOM 1253 C C . GLU A 1 82 ? 7.689 -24.840 -15.355 1.00 7.53 80 GLU A C 1
ATOM 1254 O O . GLU A 1 82 ? 8.594 -24.215 -15.916 1.00 5.42 80 GLU A O 1
ATOM 1266 N N . ILE A 1 83 ? 7.485 -26.140 -15.577 1.00 6.32 81 ILE A N 1
ATOM 1267 C CA . ILE A 1 83 ? 8.392 -26.879 -16.450 1.00 8.02 81 ILE A CA 1
ATOM 1268 C C . ILE A 1 83 ? 8.255 -26.402 -17.891 1.00 6.50 81 ILE A C 1
ATOM 1269 O O . ILE A 1 83 ? 9.240 -26.357 -18.638 1.00 8.20 81 ILE A O 1
ATOM 1285 N N . ASP A 1 84 ? 7.041 -26.037 -18.309 1.00 7.26 82 ASP A N 1
ATOM 1286 C CA . ASP A 1 84 ? 6.856 -25.552 -19.673 1.00 8.50 82 ASP A CA 1
ATOM 1287 C C . ASP A 1 84 ? 7.702 -24.313 -19.942 1.00 10.01 82 ASP A C 1
ATOM 1288 O O . ASP A 1 84 ? 8.191 -24.127 -21.063 1.00 8.69 82 ASP A O 1
ATOM 1297 N N . ILE A 1 85 ? 7.889 -23.461 -18.934 1.00 9.36 83 ILE A N 1
ATOM 1298 C CA . ILE A 1 85 ? 8.774 -22.311 -19.091 1.00 4.87 83 ILE A CA 1
ATOM 1299 C C . ILE A 1 85 ? 10.229 -22.763 -19.077 1.00 5.78 83 ILE A C 1
ATOM 1300 O O . ILE A 1 85 ? 11.035 -22.348 -19.917 1.00 4.11 83 ILE A O 1
ATOM 1316 N N . ILE A 1 86 ? 10.587 -23.617 -18.115 1.00 6.42 84 ILE A N 1
ATOM 1317 C CA . ILE A 1 86 ? 11.958 -24.109 -18.029 1.00 9.08 84 ILE A CA 1
ATOM 1318 C C . ILE A 1 86 ? 12.374 -24.755 -19.342 1.00 6.79 84 ILE A C 1
ATOM 1319 O O . ILE A 1 86 ? 13.539 -24.664 -19.749 1.00 7.40 84 ILE A O 1
ATOM 1335 N N . ARG A 1 87 ? 11.435 -25.406 -20.030 1.00 9.48 85 ARG A N 1
ATOM 1336 C CA . ARG A 1 87 ? 11.735 -26.078 -21.287 1.00 6.43 85 ARG A CA 1
ATOM 1337 C C . ARG A 1 87 ? 11.974 -25.110 -22.439 1.00 9.91 85 ARG A C 1
ATOM 1338 O O . ARG A 1 87 ? 12.477 -25.538 -23.483 1.00 12.41 85 ARG A O 1
ATOM 1359 N N . LEU A 1 88 ? 11.629 -23.836 -22.283 1.00 10.14 86 LEU A N 1
ATOM 1360 C CA . LEU A 1 88 ? 11.828 -22.862 -23.349 1.00 5.81 86 LEU A CA 1
ATOM 1361 C C . LEU A 1 88 ? 13.298 -22.832 -23.752 1.00 7.33 86 LEU A C 1
ATOM 1362 O O . LEU A 1 88 ? 14.161 -22.603 -22.891 1.00 9.66 86 LEU A O 1
ATOM 1378 N N . PRO A 1 89 ? 13.632 -23.041 -25.028 1.00 6.37 87 PRO A N 1
ATOM 1379 C CA . PRO A 1 89 ? 15.055 -23.090 -25.399 1.00 7.74 87 PRO A CA 1
ATOM 1380 C C . PRO A 1 89 ? 15.777 -21.764 -25.229 1.00 5.15 87 PRO A C 1
ATOM 1381 O O . PRO A 1 89 ? 16.982 -21.766 -24.950 1.00 5.79 87 PRO A O 1
ATOM 1392 N N . ASN A 1 90 ? 15.087 -20.634 -25.383 1.00 7.68 88 ASN A N 1
ATOM 1393 C CA . ASN A 1 90 ? 15.751 -19.337 -25.322 1.00 6.15 88 ASN A CA 1
ATOM 1394 C C . ASN A 1 90 ? 16.111 -18.915 -23.904 1.00 9.81 88 ASN A C 1
ATOM 1395 O O . ASN A 1 90 ? 16.993 -18.067 -23.733 1.00 10.79 88 ASN A O 1
ATOM 1406 N N . ILE A 1 91 ? 15.456 -19.472 -22.889 1.00 11.02 89 ILE A N 1
ATOM 1407 C CA . ILE A 1 91 ? 15.805 -19.180 -21.502 1.00 6.63 89 ILE A CA 1
ATOM 1408 C C . ILE A 1 91 ? 17.049 -19.994 -21.158 1.00 7.75 89 ILE A C 1
ATOM 1409 O O . ILE A 1 91 ? 16.986 -21.219 -21.030 1.00 5.69 89 ILE A O 1
ATOM 1425 N N . ARG A 1 92 ? 18.182 -19.311 -21.003 1.00 4.70 90 ARG A N 1
ATOM 1426 C CA . ARG A 1 92 ? 19.444 -19.981 -20.725 1.00 4.54 90 ARG A CA 1
ATOM 1427 C C . ARG A 1 92 ? 19.669 -20.220 -19.243 1.00 7.34 90 ARG A C 1
ATOM 1428 O O . ARG A 1 92 ? 20.438 -21.118 -18.883 1.00 8.23 90 ARG A O 1
ATOM 1449 N N . ALA A 1 93 ? 19.019 -19.443 -18.380 1.00 5.26 91 ALA A N 1
ATOM 1450 C CA . ALA A 1 93 ? 19.162 -19.604 -16.943 1.00 8.11 91 ALA A CA 1
ATOM 1451 C C . ALA A 1 93 ? 17.923 -19.044 -16.267 1.00 4.74 91 ALA A C 1
ATOM 1452 O O . ALA A 1 93 ? 17.373 -18.031 -16.707 1.00 6.52 91 ALA A O 1
ATOM 1459 N N . TRP A 1 94 ? 17.486 -19.715 -15.207 1.00 4.49 92 TRP A N 1
ATOM 1460 C CA . TRP A 1 94 ? 16.380 -19.250 -14.374 1.00 6.24 92 TRP A CA 1
ATOM 1461 C C . TRP A 1 94 ? 16.897 -19.184 -12.942 1.00 3.07 92 TRP A C 1
ATOM 1462 O O . TRP A 1 94 ? 16.937 -20.199 -12.238 1.00 3.86 92 TRP A O 1
ATOM 1483 N N . PHE A 1 95 ? 17.302 -17.991 -12.519 1.00 7.78 93 PHE A N 1
ATOM 1484 C CA . PHE A 1 95 ? 17.669 -17.759 -11.131 1.00 4.76 93 PHE A CA 1
ATOM 1485 C C . PHE A 1 95 ? 16.404 -17.538 -10.314 1.00 7.54 93 PHE A C 1
ATOM 1486 O O . PHE A 1 95 ? 15.555 -16.721 -10.678 1.00 6.13 93 PHE A O 1
ATOM 1503 N N . CYS A 1 96 ? 16.272 -18.275 -9.216 1.00 7.95 94 CYS A N 1
ATOM 1504 C CA . CYS A 1 96 ? 15.028 -18.270 -8.468 1.00 5.65 94 CYS A CA 1
ATOM 1505 C C . CYS A 1 96 ? 15.300 -18.496 -6.991 1.00 5.61 94 CYS A C 1
ATOM 1506 O O . CYS A 1 96 ? 16.300 -19.110 -6.611 1.00 4.95 94 CYS A O 1
ATOM 1514 N N . GLN A 1 97 ? 14.396 -17.977 -6.167 1.00 10.46 95 GLN A N 1
ATOM 1515 C CA . GLN A 1 97 ? 14.319 -18.345 -4.763 1.00 8.78 95 GLN A CA 1
ATOM 1516 C C . GLN A 1 97 ? 13.384 -19.536 -4.628 1.00 7.08 95 GLN A C 1
ATOM 1517 O O . GLN A 1 97 ? 12.360 -19.615 -5.313 1.00 8.38 95 GLN A O 1
ATOM 1531 N N . ASN A 1 98 ? 13.751 -20.470 -3.754 1.00 3.76 96 ASN A N 1
ATOM 1532 C CA . ASN A 1 98 ? 12.962 -21.674 -3.525 1.00 11.74 96 ASN A CA 1
ATOM 1533 C C . ASN A 1 98 ? 12.907 -22.549 -4.780 1.00 5.38 96 ASN A C 1
ATOM 1534 O O . ASN A 1 98 ? 11.844 -22.789 -5.343 1.00 8.13 96 ASN A O 1
ATOM 1545 N N . ARG A 1 99 ? 14.078 -23.024 -5.207 1.00 6.56 97 ARG A N 1
ATOM 1546 C CA . ARG A 1 99 ? 14.145 -23.989 -6.300 1.00 5.34 97 ARG A CA 1
ATOM 1547 C C . ARG A 1 99 ? 13.623 -25.337 -5.819 1.00 8.92 97 ARG A C 1
ATOM 1548 O O . ARG A 1 99 ? 14.198 -25.942 -4.910 1.00 7.45 97 ARG A O 1
ATOM 1569 N N . ASN A 1 100 ? 12.536 -25.809 -6.421 1.00 13.19 98 ASN A N 1
ATOM 1570 C CA . ASN A 1 100 ? 11.890 -27.046 -6.002 1.00 8.83 98 ASN A CA 1
ATOM 1571 C C . ASN A 1 100 ? 11.701 -27.984 -7.183 1.00 10.81 98 ASN A C 1
ATOM 1572 O O . ASN A 1 100 ? 10.663 -28.636 -7.323 1.00 11.13 98 ASN A O 1
ATOM 1583 N N . ILE A 1 101 ? 12.707 -28.071 -8.047 1.00 18.82 99 ILE A N 1
ATOM 1584 C CA . ILE A 1 101 ? 12.674 -28.974 -9.195 1.00 11.98 99 ILE A CA 1
ATOM 1585 C C . ILE A 1 101 ? 14.100 -29.395 -9.537 1.00 13.50 99 ILE A C 1
ATOM 1586 O O . ILE A 1 101 ? 14.997 -28.540 -9.587 1.00 11.57 99 ILE A O 1
ATOM 1602 N N . PRO A 1 102 ? 14.365 -30.688 -9.780 1.00 19.69 100 PRO A N 1
ATOM 1603 C CA . PRO A 1 102 ? 15.734 -31.102 -10.168 1.00 15.72 100 PRO A CA 1
ATOM 1604 C C . PRO A 1 102 ? 16.016 -30.899 -11.656 1.00 12.64 100 PRO A C 1
ATOM 1605 O O . PRO A 1 102 ? 16.027 -31.820 -12.471 1.00 17.62 100 PRO A O 1
ATOM 1616 N N . HIS A 1 103 ? 16.258 -29.642 -12.026 1.00 12.59 101 HIS A N 1
ATOM 1617 C CA . HIS A 1 103 ? 16.509 -29.268 -13.410 1.00 13.30 101 HIS A CA 1
ATOM 1618 C C . HIS A 1 103 ? 17.762 -28.404 -13.455 1.00 17.13 101 HIS A C 1
ATOM 1619 O O . HIS A 1 103 ? 17.855 -27.410 -12.712 1.00 13.94 101 HIS A O 1
ATOM 1633 N N . PRO A 1 104 ? 18.745 -28.735 -14.300 1.00 10.02 102 PRO A N 1
ATOM 1634 C CA . PRO A 1 104 ? 20.002 -27.968 -14.289 1.00 11.74 102 PRO A CA 1
ATOM 1635 C C . PRO A 1 104 ? 19.851 -26.539 -14.775 1.00 7.55 102 PRO A C 1
ATOM 1636 O O . PRO A 1 104 ? 20.729 -25.714 -14.496 1.00 13.71 102 PRO A O 1
ATOM 1647 N N . LYS A 1 105 ? 18.773 -26.217 -15.492 1.00 9.58 103 LYS A N 1
ATOM 1648 C CA . LYS A 1 105 ? 18.578 -24.855 -15.973 1.00 11.08 103 LYS A CA 1
ATOM 1649 C C . LYS A 1 105 ? 18.177 -23.899 -14.859 1.00 10.80 103 LYS A C 1
ATOM 1650 O O . LYS A 1 105 ? 18.314 -22.682 -15.026 1.00 8.34 103 LYS A O 1
ATOM 1669 N N . VAL A 1 106 ? 17.684 -24.412 -13.735 1.00 9.33 104 VAL A N 1
ATOM 1670 C CA . VAL A 1 106 ? 17.202 -23.585 -12.637 1.00 7.73 104 VAL A CA 1
ATOM 1671 C C . VAL A 1 106 ? 18.310 -23.458 -11.604 1.00 7.36 104 VAL A C 1
ATOM 1672 O O . VAL A 1 106 ? 18.865 -24.466 -11.148 1.00 7.92 104 VAL A O 1
ATOM 1685 N N . ILE A 1 107 ? 18.633 -22.221 -11.238 1.00 10.14 105 ILE A N 1
ATOM 1686 C CA . ILE A 1 107 ? 19.730 -21.917 -10.329 1.00 6.68 105 ILE A CA 1
ATOM 1687 C C . ILE A 1 107 ? 19.157 -21.213 -9.109 1.00 10.40 105 ILE A C 1
ATOM 1688 O O . ILE A 1 107 ? 18.392 -20.251 -9.242 1.00 9.97 105 ILE A O 1
ATOM 1704 N N . SER A 1 108 ? 19.527 -21.687 -7.925 1.00 9.72 106 SER A N 1
ATOM 1705 C CA . SER A 1 108 ? 19.072 -21.064 -6.692 1.00 8.69 106 SER A CA 1
ATOM 1706 C C . SER A 1 108 ? 19.958 -19.875 -6.350 1.00 5.39 106 SER A C 1
ATOM 1707 O O . SER A 1 108 ? 21.179 -19.927 -6.518 1.00 17.71 106 SER A O 1
ATOM 1715 N N . PHE A 1 109 ? 19.339 -18.798 -5.879 1.00 2.97 107 PHE A N 1
ATOM 1716 C CA . PHE A 1 109 ? 20.098 -17.726 -5.256 1.00 4.66 107 PHE A CA 1
ATOM 1717 C C . PHE A 1 109 ? 19.539 -17.454 -3.868 1.00 5.32 107 PHE A C 1
ATOM 1718 O O . PHE A 1 109 ? 18.352 -17.685 -3.614 1.00 4.71 107 PHE A O 1
ATOM 1735 N N . PRO A 1 110 ? 20.378 -16.993 -2.941 1.00 4.49 108 PRO A N 1
ATOM 1736 C CA . PRO A 1 110 ? 19.944 -16.884 -1.545 1.00 5.21 108 PRO A CA 1
ATOM 1737 C C . PRO A 1 110 ? 18.746 -15.966 -1.371 1.00 6.35 108 PRO A C 1
ATOM 1738 O O . PRO A 1 110 ? 18.595 -14.962 -2.068 1.00 9.81 108 PRO A O 1
ATOM 1749 N N . LEU A 1 111 ? 17.883 -16.332 -0.419 1.00 6.34 109 LEU A N 1
ATOM 1750 C CA . LEU A 1 111 ? 16.838 -15.417 0.022 1.00 4.11 109 LEU A CA 1
ATOM 1751 C C . LEU A 1 111 ? 17.446 -14.142 0.587 1.00 9.16 109 LEU A C 1
ATOM 1752 O O . LEU A 1 111 ? 16.950 -13.039 0.332 1.00 11.90 109 LEU A O 1
ATOM 1768 N N . GLY A 1 112 ? 18.527 -14.270 1.350 1.00 5.95 110 GLY A N 1
ATOM 1769 C CA . GLY A 1 112 ? 19.246 -13.102 1.801 1.00 7.88 110 GLY A CA 1
ATOM 1770 C C . GLY A 1 112 ? 18.531 -12.447 2.958 1.00 5.93 110 GLY A C 1
ATOM 1771 O O . GLY A 1 112 ? 18.048 -13.132 3.866 1.00 3.84 110 GLY A O 1
ATOM 1775 N N . ILE A 1 113 ? 18.440 -11.120 2.913 1.00 7.85 111 ILE A N 1
ATOM 1776 C CA . ILE A 1 113 ? 17.890 -10.310 3.990 1.00 4.49 111 ILE A CA 1
ATOM 1777 C C . ILE A 1 113 ? 16.622 -9.634 3.491 1.00 2.87 111 ILE A C 1
ATOM 1778 O O . ILE A 1 113 ? 16.471 -9.360 2.296 1.00 12.25 111 ILE A O 1
ATOM 1794 N N . THR A 1 114 ? 15.711 -9.358 4.420 1.00 4.05 112 THR A N 1
ATOM 1795 C CA . THR A 1 114 ? 14.455 -8.712 4.071 1.00 4.39 112 THR A CA 1
ATOM 1796 C C . THR A 1 114 ? 14.713 -7.376 3.382 1.00 6.01 112 THR A C 1
ATOM 1797 O O . THR A 1 114 ? 15.738 -6.723 3.598 1.00 6.38 112 THR A O 1
ATOM 1808 N N . ASN A 1 115 ? 13.767 -6.975 2.536 1.00 8.64 113 ASN A N 1
ATOM 1809 C CA . ASN A 1 115 ? 13.868 -5.721 1.798 1.00 8.54 113 ASN A CA 1
ATOM 1810 C C . ASN A 1 115 ? 13.358 -4.586 2.677 1.00 7.18 113 ASN A C 1
ATOM 1811 O O . ASN A 1 115 ? 12.152 -4.465 2.915 1.00 11.42 113 ASN A O 1
ATOM 1822 N N . LYS A 1 116 ? 14.281 -3.749 3.161 1.00 6.70 114 LYS A N 1
ATOM 1823 C CA . LYS A 1 116 ? 13.898 -2.648 4.038 1.00 12.62 114 LYS A CA 1
ATOM 1824 C C . LYS A 1 116 ? 12.960 -1.666 3.345 1.00 21.51 114 LYS A C 1
ATOM 1825 O O . LYS A 1 116 ? 12.130 -1.032 4.006 1.00 28.78 114 LYS A O 1
ATOM 1844 N N . ASP A 1 117 ? 13.064 -1.529 2.023 1.00 19.79 115 ASP A N 1
ATOM 1845 C CA . ASP A 1 117 ? 12.303 -0.531 1.285 1.00 19.56 115 ASP A CA 1
ATOM 1846 C C . ASP A 1 117 ? 10.937 -1.039 0.829 1.00 14.43 115 ASP A C 1
ATOM 1847 O O . ASP A 1 117 ? 10.359 -0.475 -0.107 1.00 24.79 115 ASP A O 1
ATOM 1856 N N . GLU A 1 118 ? 10.410 -2.078 1.463 1.00 18.59 116 GLU A N 1
ATOM 1857 C CA . GLU A 1 118 ? 9.066 -2.535 1.134 1.00 13.87 116 GLU A CA 1
ATOM 1858 C C . GLU A 1 118 ? 8.064 -1.433 1.473 1.00 19.88 116 GLU A C 1
ATOM 1859 O O . GLU A 1 118 ? 8.088 -0.908 2.594 1.00 26.17 116 GLU A O 1
ATOM 1871 N N . PRO A 1 119 ? 7.178 -1.056 0.551 1.00 22.19 117 PRO A N 1
ATOM 1872 C CA . PRO A 1 119 ? 6.312 0.108 0.804 1.00 19.15 117 PRO A CA 1
ATOM 1873 C C . PRO A 1 119 ? 5.412 -0.097 2.012 1.00 26.29 117 PRO A C 1
ATOM 1874 O O . PRO A 1 119 ? 4.614 -1.036 2.066 1.00 21.42 117 PRO A O 1
ATOM 1885 N N . ASN A 1 120 ? 5.549 0.800 2.989 1.00 30.59 118 ASN A N 1
ATOM 1886 C CA . ASN A 1 120 ? 4.651 0.873 4.139 1.00 19.12 118 ASN A CA 1
ATOM 1887 C C . ASN A 1 120 ? 4.597 -0.460 4.888 1.00 22.60 118 ASN A C 1
ATOM 1888 O O . ASN A 1 120 ? 3.554 -1.107 5.000 1.00 25.39 118 ASN A O 1
ATOM 1899 N N . SER A 1 121 ? 5.755 -0.860 5.408 1.00 21.10 119 SER A N 1
ATOM 1900 C CA . SER A 1 121 ? 5.852 -2.059 6.236 1.00 21.90 119 SER A CA 1
ATOM 1901 C C . SER A 1 121 ? 6.976 -1.839 7.237 1.00 23.32 119 SER A C 1
ATOM 1902 O O . SER A 1 121 ? 8.153 -1.867 6.865 1.00 25.01 119 SER A O 1
ATOM 1910 N N . GLU A 1 122 ? 6.613 -1.614 8.502 1.00 22.61 120 GLU A N 1
ATOM 1911 C CA . GLU A 1 122 ? 7.625 -1.360 9.521 1.00 22.44 120 GLU A CA 1
ATOM 1912 C C . GLU A 1 122 ? 8.451 -2.609 9.802 1.00 19.28 120 GLU A C 1
ATOM 1913 O O . GLU A 1 122 ? 9.663 -2.518 10.027 1.00 17.69 120 GLU A O 1
ATOM 1925 N N . ILE A 1 123 ? 7.813 -3.782 9.796 1.00 24.61 121 ILE A N 1
ATOM 1926 C CA . ILE A 1 123 ? 8.546 -5.024 10.025 1.00 15.74 121 ILE A CA 1
ATOM 1927 C C . ILE A 1 123 ? 9.663 -5.174 9.002 1.00 15.78 121 ILE A C 1
ATOM 1928 O O . ILE A 1 123 ? 10.780 -5.588 9.336 1.00 13.08 121 ILE A O 1
ATOM 1945 N N . HIS A 1 124 ? 9.386 -4.835 7.741 1.00 18.22 122 HIS A N 1
ATOM 1946 C CA . HIS A 1 124 ? 10.439 -4.842 6.732 1.00 12.45 122 HIS A CA 1
ATOM 1947 C C . HIS A 1 124 ? 11.493 -3.786 7.039 1.00 14.40 122 HIS A C 1
ATOM 1948 O O . HIS A 1 124 ? 12.696 -4.057 6.953 1.00 14.17 122 HIS A O 1
ATOM 1962 N N . ARG A 1 125 ? 11.058 -2.576 7.401 1.00 17.94 123 ARG A N 1
ATOM 1963 C CA . ARG A 1 125 ? 11.994 -1.520 7.765 1.00 17.79 123 ARG A CA 1
ATOM 1964 C C . ARG A 1 125 ? 12.839 -1.896 8.973 1.00 13.91 123 ARG A C 1
ATOM 1965 O O . ARG A 1 125 ? 13.917 -1.324 9.165 1.00 19.77 123 ARG A O 1
ATOM 1986 N N . ILE A 1 126 ? 12.378 -2.844 9.786 1.00 15.88 124 ILE A N 1
ATOM 1987 C CA . ILE A 1 126 ? 13.103 -3.259 10.980 1.00 17.15 124 ILE A CA 1
ATOM 1988 C C . ILE A 1 126 ? 14.051 -4.398 10.630 1.00 14.88 124 ILE A C 1
ATOM 1989 O O . ILE A 1 126 ? 15.274 -4.221 10.625 1.00 18.02 124 ILE A O 1
ATOM 2005 N N . ILE A 1 127 ? 13.496 -5.577 10.335 1.00 12.07 125 ILE A N 1
ATOM 2006 C CA . ILE A 1 127 ? 14.329 -6.751 10.101 1.00 13.11 125 ILE A CA 1
ATOM 2007 C C . ILE A 1 127 ? 15.054 -6.695 8.766 1.00 12.27 125 ILE A C 1
ATOM 2008 O O . ILE A 1 127 ? 15.936 -7.526 8.516 1.00 13.42 125 ILE A O 1
ATOM 2024 N N . GLY A 1 128 ? 14.706 -5.745 7.902 1.00 18.61 126 GLY A N 1
ATOM 2025 C CA . GLY A 1 128 ? 15.443 -5.506 6.682 1.00 10.89 126 GLY A CA 1
ATOM 2026 C C . GLY A 1 128 ? 16.647 -4.610 6.844 1.00 8.43 126 GLY A C 1
ATOM 2027 O O . GLY A 1 128 ? 17.275 -4.236 5.851 1.00 7.62 126 GLY A O 1
ATOM 2031 N N . ASN A 1 129 ? 16.995 -4.259 8.079 1.00 11.66 127 ASN A N 1
ATOM 2032 C CA . ASN A 1 129 ? 18.081 -3.321 8.349 1.00 15.88 127 ASN A CA 1
ATOM 2033 C C . ASN A 1 129 ? 19.397 -4.084 8.361 1.00 19.25 127 ASN A C 1
ATOM 2034 O O . ASN A 1 129 ? 19.743 -4.739 9.347 1.00 18.89 127 ASN A O 1
ATOM 2045 N N . THR A 1 130 ? 20.142 -3.995 7.259 1.00 19.78 128 THR A N 1
ATOM 2046 C CA . THR A 1 130 ? 21.438 -4.653 7.177 1.00 14.37 128 THR A CA 1
ATOM 2047 C C . THR A 1 130 ? 22.520 -3.904 7.942 1.00 10.89 128 THR A C 1
ATOM 2048 O O . THR A 1 130 ? 23.518 -4.518 8.335 1.00 15.00 128 THR A O 1
ATOM 2059 N N . ASP A 1 131 ? 22.348 -2.598 8.161 1.00 13.55 129 ASP A N 1
ATOM 2060 C CA . ASP A 1 131 ? 23.337 -1.848 8.929 1.00 16.38 129 ASP A CA 1
ATOM 2061 C C . ASP A 1 131 ? 23.537 -2.463 10.308 1.00 12.03 129 ASP A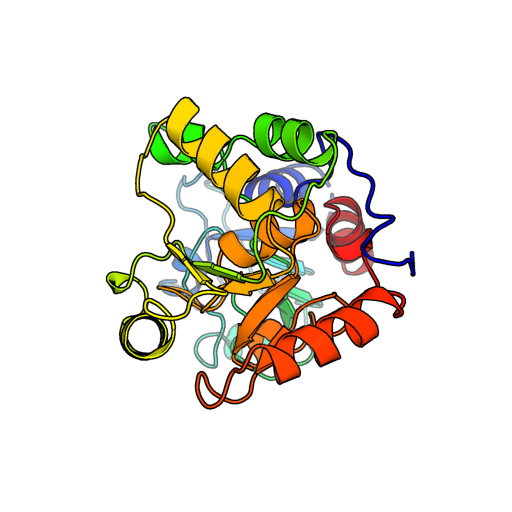 C 1
ATOM 2062 O O . ASP A 1 131 ? 24.662 -2.512 10.818 1.00 16.16 129 ASP A O 1
ATOM 2071 N N . ARG A 1 132 ? 22.456 -2.941 10.927 1.00 13.47 130 ARG A N 1
ATOM 2072 C CA . ARG A 1 132 ? 22.580 -3.590 12.227 1.00 20.50 130 ARG A CA 1
ATOM 2073 C C . ARG A 1 132 ? 23.351 -4.900 12.111 1.00 16.09 130 ARG A C 1
ATOM 2074 O O . ARG A 1 132 ? 24.254 -5.174 12.909 1.00 14.05 130 ARG A O 1
ATOM 2095 N N . ILE A 1 133 ? 23.008 -5.725 11.119 1.00 10.12 131 ILE A N 1
ATOM 2096 C CA . ILE A 1 133 ? 23.721 -6.985 10.930 1.00 10.34 131 ILE A CA 1
ATOM 2097 C C . ILE A 1 133 ? 25.208 -6.721 10.740 1.00 14.00 131 ILE A C 1
ATOM 2098 O O . ILE A 1 133 ? 26.059 -7.428 11.294 1.00 11.76 131 ILE A O 1
ATOM 2114 N N . LEU A 1 134 ? 25.543 -5.691 9.962 1.00 15.36 132 LEU A N 1
ATOM 2115 C CA . LEU A 1 134 ? 26.943 -5.334 9.764 1.00 16.36 132 LEU A CA 1
ATOM 2116 C C . LEU A 1 134 ? 27.598 -4.921 11.077 1.00 20.62 132 LEU A C 1
ATOM 2117 O O . LEU A 1 134 ? 28.744 -5.296 11.352 1.00 15.79 132 LEU A O 1
ATOM 2133 N N . GLU A 1 135 ? 26.885 -4.149 11.901 1.00 13.71 133 GLU A N 1
ATOM 2134 C CA . GLU A 1 135 ? 27.450 -3.695 13.168 1.00 16.49 133 GLU A CA 1
ATOM 2135 C C . GLU A 1 135 ? 27.803 -4.874 14.066 1.00 13.74 133 GLU A C 1
ATOM 2136 O O . GLU A 1 135 ? 28.934 -4.983 14.554 1.00 15.02 133 GLU A O 1
ATOM 2148 N N . VAL A 1 136 ? 26.841 -5.770 14.297 1.00 7.61 134 VAL A N 1
ATOM 2149 C CA . VAL A 1 136 ? 27.079 -6.908 15.180 1.00 6.42 134 VAL A CA 1
ATOM 2150 C C . VAL A 1 136 ? 28.225 -7.761 14.654 1.00 10.24 134 VAL A C 1
ATOM 2151 O O . VAL A 1 136 ? 29.046 -8.271 15.427 1.00 13.24 134 VAL A O 1
ATOM 2164 N N . SER A 1 137 ? 28.306 -7.924 13.331 1.00 8.75 135 SER A N 1
ATOM 2165 C CA . SER A 1 137 ? 29.368 -8.733 12.745 1.00 10.34 135 SER A CA 1
ATOM 2166 C C . SER A 1 137 ? 30.751 -8.156 13.013 1.00 8.15 135 SER A C 1
ATOM 2167 O O . SER A 1 137 ? 31.749 -8.864 12.839 1.00 9.67 135 SER A O 1
ATOM 2175 N N . LYS A 1 138 ? 30.834 -6.892 13.425 1.00 9.56 136 LYS A N 1
ATOM 2176 C CA . LYS A 1 138 ? 32.116 -6.266 13.718 1.00 14.51 136 LYS A CA 1
ATOM 2177 C C . LYS A 1 138 ? 32.527 -6.413 15.175 1.00 12.14 136 LYS A C 1
ATOM 2178 O O . LYS A 1 138 ? 33.719 -6.299 15.482 1.00 13.78 136 LYS A O 1
ATOM 2197 N N . THR A 1 139 ? 31.581 -6.667 16.070 1.00 11.76 137 THR A N 1
ATOM 2198 C CA . THR A 1 139 ? 31.883 -6.785 17.485 1.00 13.52 137 THR A CA 1
ATOM 2199 C C . THR A 1 139 ? 32.493 -8.148 17.792 1.00 20.23 137 THR A C 1
ATOM 2200 O O . THR A 1 139 ? 32.371 -9.088 17.002 1.00 22.43 137 THR A O 1
ATOM 2211 N N . PRO A 1 140 ? 33.157 -8.284 18.939 1.00 17.46 138 PRO A N 1
ATOM 2212 C CA . PRO A 1 140 ? 33.772 -9.574 19.279 1.00 17.98 138 PRO A CA 1
ATOM 2213 C C . PRO A 1 140 ? 32.721 -10.662 19.433 1.00 13.25 138 PRO A C 1
ATOM 2214 O O . PRO A 1 140 ? 31.707 -10.479 20.111 1.00 16.24 138 PRO A O 1
ATOM 2225 N N . LYS A 1 141 ? 32.975 -11.807 18.798 1.00 17.55 139 LYS A N 1
ATOM 2226 C CA . LYS A 1 141 ? 32.040 -12.931 18.816 1.00 17.01 139 LYS A CA 1
ATOM 2227 C C . LYS A 1 141 ? 32.303 -13.770 20.063 1.00 11.31 139 LYS A C 1
ATOM 2228 O O . LYS A 1 141 ? 33.028 -14.767 20.048 1.00 12.90 139 LYS A O 1
ATOM 2247 N N . GLU A 1 142 ? 31.688 -13.348 21.166 1.00 17.66 140 GLU A N 1
ATOM 2248 C CA . GLU A 1 142 ? 31.795 -14.050 22.441 1.00 15.62 140 GLU A CA 1
ATOM 2249 C C . GLU A 1 142 ? 30.686 -15.095 22.502 1.00 8.16 140 GLU A C 1
ATOM 2250 O O . GLU A 1 142 ? 29.508 -14.751 22.639 1.00 9.51 140 GLU A O 1
ATOM 2262 N N . ILE A 1 143 ? 31.063 -16.368 22.402 1.00 4.73 141 ILE A N 1
ATOM 2263 C CA . ILE A 1 143 ? 30.081 -17.445 22.375 1.00 4.92 141 ILE A CA 1
ATOM 2264 C C . ILE A 1 143 ? 29.456 -17.584 23.756 1.00 8.58 141 ILE A C 1
ATOM 2265 O O . ILE A 1 143 ? 30.145 -17.879 24.741 1.00 10.14 141 ILE A O 1
ATOM 2281 N N . LYS A 1 144 ? 28.141 -17.378 23.833 1.00 9.83 142 LYS A N 1
ATOM 2282 C CA . LYS A 1 144 ? 27.416 -17.527 25.088 1.00 7.61 142 LYS A CA 1
ATOM 2283 C C . LYS A 1 144 ? 26.822 -18.918 25.255 1.00 6.10 142 LYS A C 1
ATOM 2284 O O . LYS A 1 144 ? 26.693 -19.394 26.387 1.00 13.84 142 LYS A O 1
ATOM 2303 N N . ASN A 1 145 ? 26.459 -19.579 24.160 1.00 10.58 143 ASN A N 1
ATOM 2304 C CA . ASN A 1 145 ? 25.949 -20.943 24.216 1.00 7.02 143 ASN A CA 1
ATOM 2305 C C . ASN A 1 145 ? 26.090 -21.561 22.829 1.00 7.13 143 ASN A C 1
ATOM 2306 O O . ASN A 1 145 ? 26.525 -20.907 21.878 1.00 5.71 143 ASN A O 1
ATOM 2317 N N . LEU A 1 146 ? 25.701 -22.832 22.722 1.00 9.89 144 LEU A N 1
ATOM 2318 C CA . LEU A 1 146 ? 25.940 -23.605 21.507 1.00 7.83 144 LEU A CA 1
ATOM 2319 C C . LEU A 1 146 ? 24.961 -23.241 20.395 1.00 7.81 144 LEU A C 1
ATOM 2320 O O . LEU A 1 146 ? 25.370 -22.797 19.317 1.00 10.39 144 LEU A O 1
ATOM 2336 N N . VAL A 1 147 ? 23.665 -23.431 20.634 1.00 9.05 145 VAL A N 1
ATOM 2337 C CA . VAL A 1 147 ? 22.643 -23.234 19.613 1.00 6.34 145 VAL A CA 1
ATOM 2338 C C . VAL A 1 147 ? 21.696 -22.127 20.053 1.00 6.04 145 VAL A C 1
ATOM 2339 O O . VAL A 1 147 ? 21.509 -21.878 21.248 1.00 12.39 145 VAL A O 1
ATOM 2352 N N . TYR A 1 148 ? 21.086 -21.469 19.071 1.00 5.04 146 TYR A N 1
ATOM 2353 C CA . TYR A 1 148 ? 20.159 -20.370 19.304 1.00 8.70 146 TYR A CA 1
ATOM 2354 C C . TYR A 1 148 ? 18.840 -20.682 18.616 1.00 6.63 146 TYR A C 1
ATOM 2355 O O . TYR A 1 148 ? 18.817 -20.954 17.412 1.00 13.43 146 TYR A O 1
ATOM 2373 N N . MET A 1 149 ? 17.748 -20.634 19.377 1.00 11.68 147 MET A N 1
ATOM 2374 C CA . MET A 1 149 ? 16.418 -20.967 18.879 1.00 12.62 147 MET A CA 1
ATOM 2375 C C . MET A 1 149 ? 15.513 -19.750 19.002 1.00 12.28 147 MET A C 1
ATOM 2376 O O . MET A 1 149 ? 15.233 -19.290 20.114 1.00 14.76 147 MET A O 1
ATOM 2390 N N . ASN A 1 150 ? 15.060 -19.231 17.860 1.00 13.18 148 ASN A N 1
ATOM 2391 C CA . ASN A 1 150 ? 14.085 -18.139 17.827 1.00 13.76 148 ASN A CA 1
ATOM 2392 C C . ASN A 1 150 ? 13.316 -18.288 16.513 1.00 17.61 148 ASN A C 1
ATOM 2393 O O . ASN A 1 150 ? 13.670 -17.682 15.499 1.00 18.28 148 ASN A O 1
ATOM 2404 N N . ILE A 1 151 ? 12.265 -19.104 16.546 1.00 22.53 149 ILE A N 1
ATOM 2405 C CA . ILE A 1 151 ? 11.485 -19.420 15.360 1.00 21.12 149 ILE A CA 1
ATOM 2406 C C . ILE A 1 151 ? 10.005 -19.263 15.673 1.00 15.41 149 ILE A C 1
ATOM 2407 O O . ILE A 1 151 ? 9.562 -19.473 16.806 1.00 14.38 149 ILE A O 1
ATOM 2423 N N . THR A 1 152 ? 9.238 -18.888 14.650 1.00 21.73 150 THR A N 1
ATOM 2424 C CA . THR A 1 152 ? 7.781 -18.860 14.728 1.00 14.17 150 THR A CA 1
ATOM 2425 C C . THR A 1 152 ? 7.261 -20.203 14.224 1.00 10.73 150 THR A C 1
ATOM 2426 O O . THR A 1 152 ? 7.276 -20.470 13.018 1.00 16.13 150 THR A O 1
ATOM 2437 N N . VAL A 1 153 ? 6.802 -21.049 15.149 1.00 10.10 151 VAL A N 1
ATOM 2438 C CA . VAL A 1 153 ? 6.429 -22.414 14.799 1.00 10.05 151 VAL A CA 1
ATOM 2439 C C . VAL A 1 153 ? 5.340 -22.457 13.736 1.00 11.20 151 VAL A C 1
ATOM 2440 O O . VAL A 1 153 ? 5.227 -23.450 13.009 1.00 12.85 151 VAL A O 1
ATOM 2453 N N . LYS A 1 154 ? 4.537 -21.402 13.616 1.00 9.29 152 LYS A N 1
ATOM 2454 C CA . LYS A 1 154 ? 3.394 -21.416 12.711 1.00 10.76 152 LYS A CA 1
ATOM 2455 C C . LYS A 1 154 ? 3.762 -21.069 11.272 1.00 15.18 152 LYS A C 1
ATOM 2456 O O . LYS A 1 154 ? 2.860 -20.928 10.440 1.00 18.88 152 LYS A O 1
ATOM 2475 N N . ASN A 1 155 ? 5.050 -20.931 10.959 1.00 11.24 153 ASN A N 1
ATOM 2476 C CA . ASN A 1 155 ? 5.477 -20.784 9.573 1.00 11.95 153 ASN A CA 1
ATOM 2477 C C . ASN A 1 155 ? 5.689 -22.131 8.895 1.00 12.77 153 ASN A C 1
ATOM 2478 O O . ASN A 1 155 ? 5.533 -22.232 7.673 1.00 15.00 153 ASN A O 1
ATOM 2489 N N . PHE A 1 156 ? 6.042 -23.166 9.662 1.00 15.22 154 PHE A N 1
ATOM 2490 C CA . PHE A 1 156 ? 6.056 -24.541 9.177 1.00 13.39 154 PHE A CA 1
ATOM 2491 C C . PHE A 1 156 ? 5.993 -25.496 10.366 1.00 8.67 154 PHE A C 1
ATOM 2492 O O . PHE A 1 156 ? 7.010 -26.094 10.741 1.00 12.60 154 PHE A O 1
ATOM 2509 N N . PRO A 1 157 ? 4.817 -25.674 10.969 1.00 8.68 155 PRO A N 1
ATOM 2510 C CA . PRO A 1 157 ? 4.739 -26.444 12.223 1.00 10.38 155 PRO A CA 1
ATOM 2511 C C . PRO A 1 157 ? 5.336 -27.840 12.149 1.00 11.99 155 PRO A C 1
ATOM 2512 O O . PRO A 1 157 ? 5.935 -28.296 13.131 1.00 14.07 155 PRO A O 1
ATOM 2523 N N . GLU A 1 158 ? 5.183 -28.534 11.020 1.00 12.71 156 GLU A N 1
ATOM 2524 C CA . GLU A 1 158 ? 5.630 -29.921 10.932 1.00 7.50 156 GLU A CA 1
ATOM 2525 C C . GLU A 1 158 ? 7.058 -30.078 11.440 1.00 8.84 156 GLU A C 1
ATOM 2526 O O . GLU A 1 158 ? 7.344 -30.957 12.261 1.00 21.82 156 GLU A O 1
ATOM 2538 N N . GLU A 1 159 ? 7.969 -29.231 10.962 1.00 8.74 157 GLU A N 1
ATOM 2539 C CA . GLU A 1 159 ? 9.357 -29.284 11.405 1.00 7.51 157 GLU A CA 1
ATOM 2540 C C . GLU A 1 159 ? 9.605 -28.417 12.634 1.00 12.52 157 GLU A C 1
ATOM 2541 O O . GLU A 1 159 ? 10.286 -28.850 13.571 1.00 14.80 157 GLU A O 1
ATOM 2553 N N . ARG A 1 160 ? 9.058 -27.200 12.650 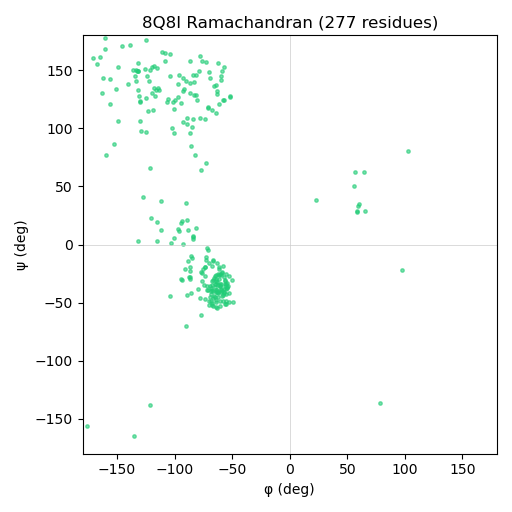1.00 7.70 158 ARG A N 1
ATOM 2554 C CA . ARG A 1 160 ? 9.381 -26.255 13.713 1.00 6.05 158 ARG A CA 1
ATOM 2555 C C . ARG A 1 160 ? 8.872 -26.737 15.065 1.00 7.77 158 ARG A C 1
ATOM 2556 O O . ARG A 1 160 ? 9.589 -26.654 16.069 1.00 8.51 158 ARG A O 1
ATOM 2577 N N . GLN A 1 161 ? 7.636 -27.239 15.117 1.00 11.09 159 GLN A N 1
ATOM 2578 C CA . GLN A 1 161 ? 7.102 -27.735 16.380 1.00 6.75 159 GLN A CA 1
ATOM 2579 C C . GLN A 1 161 ? 7.924 -28.906 16.900 1.00 9.81 159 GLN A C 1
ATOM 2580 O O . GLN A 1 161 ? 8.099 -29.056 18.115 1.00 17.78 159 GLN A O 1
ATOM 2594 N N . ARG A 1 162 ? 8.441 -29.742 15.998 1.00 9.51 160 ARG A N 1
ATOM 2595 C CA . ARG A 1 162 ? 9.279 -30.858 16.420 1.00 11.57 160 ARG A CA 1
ATOM 2596 C C . ARG A 1 162 ? 10.561 -30.365 17.081 1.00 16.05 160 ARG A C 1
ATOM 2597 O O . ARG A 1 162 ? 11.028 -30.953 18.064 1.00 11.32 160 ARG A O 1
ATOM 2618 N N . ILE A 1 163 ? 11.147 -29.290 16.552 1.00 14.12 161 ILE A N 1
ATOM 2619 C CA . ILE A 1 163 ? 12.377 -28.755 17.130 1.00 12.49 161 ILE A CA 1
ATOM 2620 C C . ILE A 1 163 ? 12.121 -28.259 18.547 1.00 9.25 161 ILE A C 1
ATOM 2621 O O . ILE A 1 163 ? 12.869 -28.570 19.481 1.00 14.29 161 ILE A O 1
ATOM 2637 N N . VAL A 1 164 ? 11.056 -27.474 18.727 1.00 12.48 162 VAL A N 1
ATOM 2638 C CA . VAL A 1 164 ? 10.753 -26.928 20.046 1.00 15.71 162 VAL A CA 1
ATOM 2639 C C . VAL A 1 164 ? 10.425 -28.050 21.023 1.00 15.28 162 VAL A C 1
ATOM 2640 O O . VAL A 1 164 ? 10.848 -28.026 22.186 1.00 17.58 162 VAL A O 1
ATOM 2653 N N . ASP A 1 165 ? 9.670 -29.052 20.568 1.00 19.78 163 ASP A N 1
ATOM 2654 C CA . ASP A 1 165 ? 9.300 -30.158 21.444 1.00 16.83 163 ASP A CA 1
ATOM 2655 C C . ASP A 1 165 ? 10.524 -30.903 21.957 1.00 16.06 163 ASP A C 1
ATOM 2656 O O . ASP A 1 165 ? 10.468 -31.527 23.024 1.00 15.11 163 ASP A O 1
ATOM 2665 N N . LEU A 1 166 ? 11.632 -30.850 21.223 1.00 15.47 164 LEU A N 1
ATOM 2666 C CA . LEU A 1 166 ? 12.807 -31.655 21.525 1.00 13.57 164 LEU A CA 1
ATOM 2667 C C . LEU A 1 166 ? 13.936 -30.865 22.166 1.00 16.11 164 LEU A C 1
ATOM 2668 O O . LEU A 1 166 ? 14.539 -31.336 23.135 1.00 17.49 164 LEU A O 1
ATOM 2684 N N . TYR A 1 167 ? 14.240 -29.675 21.652 1.00 13.63 165 TYR A N 1
ATOM 2685 C CA . TYR A 1 167 ? 15.478 -28.990 21.992 1.00 16.01 165 TYR A CA 1
ATOM 2686 C C . TYR A 1 167 ? 15.285 -27.688 22.751 1.00 12.97 165 TYR A C 1
ATOM 2687 O O . TYR A 1 167 ? 16.276 -27.012 23.045 1.00 17.97 165 TYR A O 1
ATOM 2705 N N . SER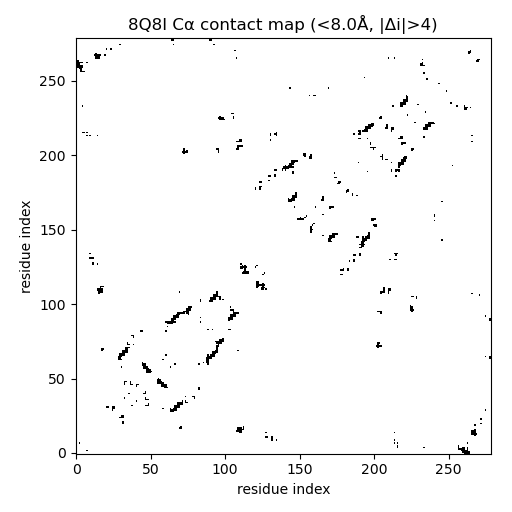 A 1 168 ? 14.051 -27.319 23.093 1.00 13.16 166 SER A N 1
ATOM 2706 C CA . SER A 1 168 ? 13.855 -26.113 23.889 1.00 13.11 166 SER A CA 1
ATOM 2707 C C . SER A 1 168 ? 14.370 -26.307 25.310 1.00 16.81 166 SER A C 1
ATOM 2708 O O . SER A 1 168 ? 14.919 -25.377 25.911 1.00 7.14 166 SER A O 1
ATOM 2716 N N . ASP A 1 169 ? 14.212 -27.513 25.856 1.00 18.19 167 ASP A N 1
ATOM 2717 C CA . ASP A 1 169 ? 14.562 -27.798 27.241 1.00 15.13 167 ASP A CA 1
ATOM 2718 C C . ASP A 1 169 ? 16.035 -28.131 27.436 1.00 15.05 167 ASP A C 1
ATOM 2719 O O . ASP A 1 169 ? 16.427 -28.483 28.554 1.00 19.07 167 ASP A O 1
ATOM 2728 N N . LYS A 1 170 ? 16.854 -28.033 26.395 1.00 15.73 168 LYS A N 1
ATOM 2729 C CA . LYS A 1 170 ? 18.259 -28.402 26.488 1.00 10.27 168 LYS A CA 1
ATOM 2730 C C . LYS A 1 170 ? 19.089 -27.223 26.977 1.00 11.09 168 LYS A C 1
ATOM 2731 O O . LYS A 1 170 ? 18.873 -26.079 26.568 1.00 14.23 168 LYS A O 1
ATOM 2750 N N . SER A 1 171 ? 20.045 -27.515 27.862 1.00 17.60 169 SER A N 1
ATOM 2751 C CA . SER A 1 171 ? 20.883 -26.461 28.422 1.00 11.09 169 SER A CA 1
ATOM 2752 C C . SER A 1 171 ? 21.734 -25.793 27.353 1.00 16.28 169 SER A C 1
ATOM 2753 O O . SER A 1 171 ? 22.004 -24.589 27.438 1.00 18.70 169 SER A O 1
ATOM 2761 N N . TRP A 1 172 ? 22.170 -26.551 26.347 1.00 15.83 170 TRP A N 1
ATOM 2762 C CA . TRP A 1 172 ? 22.979 -26.006 25.265 1.00 13.49 170 TRP A CA 1
ATOM 2763 C C . TRP A 1 172 ? 22.144 -25.306 24.200 1.00 11.40 170 TRP A C 1
ATOM 2764 O O . TRP A 1 172 ? 22.663 -25.029 23.113 1.00 10.84 170 TRP A O 1
ATOM 2785 N N . VAL A 1 173 ? 20.877 -25.015 24.487 1.00 13.35 171 VAL A N 1
ATOM 2786 C CA . VAL A 1 173 ? 20.005 -24.269 23.590 1.00 7.59 171 VAL A CA 1
ATOM 2787 C C . VAL A 1 173 ? 19.501 -23.035 24.323 1.00 11.93 171 VAL A C 1
ATOM 2788 O O . VAL A 1 173 ? 19.187 -23.096 25.517 1.00 20.49 171 VAL A O 1
ATOM 2801 N N . THR A 1 174 ? 19.420 -21.918 23.606 1.00 13.42 172 THR A N 1
ATOM 2802 C CA . THR A 1 174 ? 18.879 -20.674 24.135 1.00 14.87 172 THR A CA 1
ATOM 2803 C C . THR A 1 174 ? 17.630 -20.304 23.350 1.00 19.19 172 THR A C 1
ATOM 2804 O O . THR A 1 174 ? 17.664 -20.247 22.116 1.00 16.11 172 THR A O 1
ATOM 2815 N N . ILE A 1 175 ? 16.535 -20.053 24.059 1.00 18.93 173 ILE A N 1
ATOM 2816 C CA . ILE A 1 175 ? 15.310 -19.566 23.438 1.00 11.92 173 ILE A CA 1
ATOM 2817 C C . ILE A 1 175 ? 15.389 -18.047 23.363 1.00 16.94 173 ILE A C 1
ATOM 2818 O O . ILE A 1 175 ? 15.693 -17.380 24.360 1.00 11.56 173 ILE A O 1
ATOM 2834 N N . GLY A 1 176 ? 15.119 -17.498 22.183 1.00 20.52 174 GLY A N 1
ATOM 2835 C CA . GLY A 1 176 ? 15.152 -16.062 21.969 1.00 24.10 174 GLY A CA 1
ATOM 2836 C C . GLY A 1 176 ? 13.755 -15.462 22.061 1.00 26.09 174 GLY A C 1
ATOM 2837 O O . GLY A 1 176 ? 12.792 -16.026 21.543 1.00 23.95 174 GLY A O 1
ATOM 2841 N N . LYS A 1 177 ? 13.668 -14.314 22.724 1.00 31.19 175 LYS A N 1
ATOM 2842 C CA . LYS A 1 177 ? 12.387 -13.646 22.881 1.00 42.27 175 LYS A CA 1
ATOM 2843 C C . LYS A 1 177 ? 11.946 -13.017 21.562 1.00 35.53 175 LYS A C 1
ATOM 2844 O O . LYS A 1 177 ? 12.754 -12.727 20.675 1.00 40.80 175 LYS A O 1
ATOM 2848 N N . GLY A 1 178 ? 10.637 -12.811 21.441 1.00 30.01 176 GLY A N 1
ATOM 2849 C CA . GLY A 1 178 ? 10.074 -12.196 20.256 1.00 32.50 176 GLY A CA 1
ATOM 2850 C C . GLY A 1 178 ? 9.721 -10.737 20.460 1.00 36.54 176 GLY A C 1
ATOM 2851 O O . GLY A 1 178 ? 8.673 -10.417 21.029 1.00 38.10 176 GLY A O 1
ATOM 2852 N N . GLU A 1 179 ? 10.592 -9.842 19.996 1.00 38.14 177 GLU A N 1
ATOM 2853 C CA . GLU A 1 179 ? 10.393 -8.401 20.118 1.00 37.14 177 GLU A CA 1
ATOM 2854 C C . GLU A 1 179 ? 10.609 -7.765 18.751 1.00 33.26 177 GLU A C 1
ATOM 2855 O O . GLU A 1 179 ? 11.748 -7.665 18.285 1.00 37.89 177 GLU A O 1
ATOM 2861 N N . VAL A 1 180 ? 9.522 -7.348 18.105 1.00 34.76 178 VAL A N 1
ATOM 2862 C CA . VAL A 1 180 ? 9.590 -6.717 16.790 1.00 32.23 178 VAL A CA 1
ATOM 2863 C C . VAL A 1 180 ? 9.810 -5.219 17.000 1.00 27.99 178 VAL A C 1
ATOM 2864 O O . VAL A 1 180 ? 8.869 -4.456 17.217 1.00 42.61 178 VAL A O 1
ATOM 2877 N N . SER A 1 181 ? 11.068 -4.794 16.932 1.00 27.97 179 SER A N 1
ATOM 2878 C CA . SER A 1 181 ? 11.434 -3.400 17.145 1.00 27.54 179 SER A CA 1
ATOM 2879 C C . SER A 1 181 ? 12.900 -3.238 16.780 1.00 16.09 179 SER A C 1
ATOM 2880 O O . SER A 1 181 ? 13.654 -4.214 16.730 1.00 21.72 179 SER A O 1
ATOM 2888 N N . GLU A 1 182 ? 13.296 -1.988 16.533 1.00 19.90 180 GLU A N 1
ATOM 2889 C CA . GLU A 1 182 ? 14.693 -1.704 16.220 1.00 21.39 180 GLU A CA 1
ATOM 2890 C C . GLU A 1 182 ? 15.617 -2.235 17.310 1.00 16.82 180 GLU A C 1
ATOM 2891 O O . GLU A 1 182 ? 16.705 -2.747 17.019 1.00 19.05 180 GLU A O 1
ATOM 2903 N N . GLU A 1 183 ? 15.199 -2.123 18.571 1.00 25.76 181 GLU A N 1
ATOM 2904 C CA . GLU A 1 183 ? 15.996 -2.650 19.674 1.00 20.50 181 GLU A CA 1
ATOM 2905 C C . GLU A 1 183 ? 15.847 -4.163 19.779 1.00 17.83 181 GLU A C 1
ATOM 2906 O O . GLU A 1 183 ? 16.840 -4.885 19.921 1.00 14.12 181 GLU A O 1
ATOM 2918 N N . GLY A 1 184 ? 14.609 -4.658 19.710 1.00 18.36 182 GLY A N 1
ATOM 2919 C CA . GLY A 1 184 ? 14.398 -6.094 19.723 1.00 18.05 182 GLY A CA 1
ATOM 2920 C C . GLY A 1 184 ? 15.151 -6.809 18.621 1.00 19.96 182 GLY A C 1
ATOM 2921 O O . GLY A 1 184 ? 15.608 -7.940 18.807 1.00 18.56 182 GLY A O 1
ATOM 2925 N N . HIS A 1 185 ? 15.289 -6.166 17.460 1.00 21.62 183 HIS A N 1
ATOM 2926 C CA . HIS A 1 185 ? 16.067 -6.756 16.377 1.00 11.76 183 HIS A CA 1
ATOM 2927 C C . HIS A 1 185 ? 17.551 -6.776 16.717 1.00 12.87 183 HIS A C 1
ATOM 2928 O O . HIS A 1 185 ? 18.227 -7.789 16.508 1.00 10.67 183 HIS A O 1
ATOM 2942 N N . ARG A 1 186 ? 18.074 -5.669 17.251 1.00 20.23 184 ARG A N 1
ATOM 2943 C CA . ARG A 1 186 ? 19.490 -5.618 17.601 1.00 17.51 184 ARG A CA 1
ATOM 2944 C C . ARG A 1 186 ? 19.848 -6.702 18.611 1.00 15.63 184 ARG A C 1
ATOM 2945 O O . ARG A 1 186 ? 20.876 -7.374 18.471 1.00 12.74 184 ARG A O 1
ATOM 2966 N N . LYS A 1 187 ? 19.017 -6.883 19.640 1.00 16.61 185 LYS A N 1
ATOM 2967 C CA . LYS A 1 187 ? 19.261 -7.958 20.595 1.00 13.77 185 LYS A CA 1
ATOM 2968 C C . LYS A 1 187 ? 19.196 -9.317 19.911 1.00 12.34 185 LYS A C 1
ATOM 2969 O O . LYS A 1 187 ? 20.009 -10.205 20.193 1.00 10.91 185 LYS A O 1
ATOM 2988 N N . PHE A 1 188 ? 18.228 -9.496 19.010 1.00 19.72 186 PHE A N 1
ATOM 2989 C CA . PHE A 1 188 ? 18.102 -10.754 18.282 1.00 12.98 186 PHE A CA 1
ATOM 2990 C C . PHE A 1 188 ? 19.360 -11.051 17.478 1.00 10.61 186 PHE A C 1
ATOM 2991 O O . PHE A 1 188 ? 19.804 -12.203 17.410 1.00 16.60 186 PHE A O 1
ATOM 3008 N N . LEU A 1 189 ? 19.958 -10.023 16.873 1.00 10.37 187 LEU A N 1
ATOM 3009 C CA . LEU A 1 189 ? 21.207 -10.226 16.146 1.00 11.87 187 LEU A CA 1
ATOM 3010 C C . LEU A 1 189 ? 22.356 -10.507 17.106 1.00 11.55 187 LEU A C 1
ATOM 3011 O O . LEU A 1 189 ? 23.126 -11.455 16.910 1.00 9.57 187 LEU A O 1
ATOM 3027 N N . GLU A 1 190 ? 22.492 -9.686 18.150 1.00 9.75 188 GLU A N 1
ATOM 3028 C CA . GLU A 1 190 ? 23.553 -9.904 19.126 1.00 8.02 188 GLU A CA 1
ATOM 3029 C C . GLU A 1 190 ? 23.413 -11.260 19.803 1.00 6.27 188 GLU A C 1
ATOM 3030 O O . GLU A 1 190 ? 24.421 -11.900 20.124 1.00 4.30 188 GLU A O 1
ATOM 3042 N N . ASP A 1 191 ? 22.178 -11.717 20.018 1.00 9.42 189 ASP A N 1
ATOM 3043 C CA . ASP A 1 191 ? 21.965 -13.022 20.634 1.00 8.90 189 ASP A CA 1
ATOM 3044 C C . ASP A 1 191 ? 22.414 -14.143 19.706 1.00 5.88 189 ASP A C 1
ATOM 3045 O O . ASP A 1 191 ? 23.185 -15.023 20.105 1.00 6.78 189 ASP A O 1
ATOM 3054 N N . MET A 1 192 ? 21.935 -14.130 18.458 1.00 10.81 190 MET A N 1
ATOM 3055 C CA . MET A 1 192 ? 22.360 -15.140 17.494 1.00 11.82 190 MET A CA 1
ATOM 3056 C C . MET A 1 192 ? 23.853 -15.042 17.207 1.00 7.20 190 MET A C 1
ATOM 3057 O O . MET A 1 192 ? 24.504 -16.059 16.939 1.00 5.67 190 MET A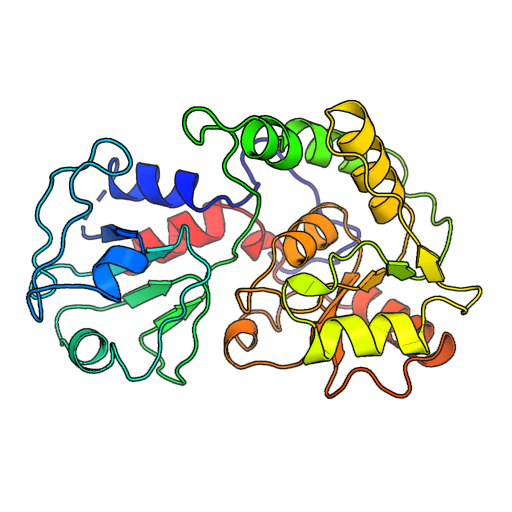 O 1
ATOM 3071 N N . TYR A 1 193 ? 24.410 -13.830 17.248 1.00 6.79 191 TYR A N 1
ATOM 3072 C CA . TYR A 1 193 ? 25.846 -13.670 17.057 1.00 6.35 191 TYR A CA 1
ATOM 3073 C C . TYR A 1 193 ? 26.634 -14.394 18.139 1.00 8.32 191 TYR A C 1
ATOM 3074 O O . TYR A 1 193 ? 27.783 -14.790 17.910 1.00 9.06 191 TYR A O 1
ATOM 3092 N N . ALA A 1 194 ? 26.035 -14.583 19.314 1.00 5.20 192 ALA A N 1
ATOM 3093 C CA . ALA A 1 194 ? 26.725 -15.146 20.465 1.00 4.78 192 ALA A CA 1
ATOM 3094 C C . ALA A 1 194 ? 26.561 -16.656 20.576 1.00 4.82 192 ALA A C 1
ATOM 3095 O O . ALA A 1 194 ? 26.751 -17.211 21.664 1.00 3.95 192 ALA A O 1
ATOM 3102 N N . HIS A 1 195 ? 26.218 -17.332 19.482 1.00 6.31 193 HIS A N 1
ATOM 3103 C CA . HIS A 1 195 ? 26.068 -18.778 19.475 1.00 4.80 193 HIS A CA 1
ATOM 3104 C C . HIS A 1 195 ? 26.823 -19.363 18.293 1.00 5.14 193 HIS A C 1
ATOM 3105 O O . HIS A 1 195 ? 26.964 -18.725 17.246 1.00 11.08 193 HIS A O 1
ATOM 3119 N N . LYS A 1 196 ? 27.312 -20.589 18.476 1.00 5.35 194 LYS A N 1
ATOM 3120 C CA . LYS A 1 196 ? 28.017 -21.270 17.397 1.00 3.84 194 LYS A CA 1
ATOM 3121 C C . LYS A 1 196 ? 27.058 -21.706 16.299 1.00 8.62 194 LYS A C 1
ATOM 3122 O O . LYS A 1 196 ? 27.410 -21.681 15.115 1.00 3.93 194 LYS A O 1
ATOM 3141 N N . PHE A 1 197 ? 25.844 -22.107 16.671 1.00 10.40 195 PHE A N 1
ATOM 3142 C CA . PHE A 1 197 ? 24.854 -22.618 15.736 1.00 5.63 195 PHE A CA 1
ATOM 3143 C C . PHE A 1 197 ? 23.571 -21.810 15.878 1.00 8.12 195 PHE A C 1
ATOM 3144 O O . PHE A 1 197 ? 23.455 -20.930 16.736 1.00 7.72 195 PHE A O 1
ATOM 3161 N N . CYS A 1 198 ? 22.598 -22.118 15.023 1.00 12.38 196 CYS A N 1
ATOM 3162 C CA . CYS A 1 198 ? 21.279 -21.507 15.114 1.00 10.95 196 CYS A CA 1
ATOM 3163 C C . CYS A 1 198 ? 20.301 -22.350 14.314 1.00 6.35 196 CYS A C 1
ATOM 3164 O O . CYS A 1 198 ? 20.568 -22.674 13.154 1.00 9.53 196 CYS A O 1
ATOM 3172 N N . PHE A 1 199 ? 19.174 -22.693 14.931 1.00 9.31 197 PHE A N 1
ATOM 3173 C CA . PHE A 1 199 ? 18.133 -23.441 14.239 1.00 7.90 197 PHE A CA 1
ATOM 3174 C C . PHE A 1 199 ? 17.559 -22.607 13.100 1.00 6.07 197 PHE A C 1
ATOM 3175 O O . PHE A 1 199 ? 16.914 -21.580 13.336 1.00 6.95 197 PHE A O 1
ATOM 3192 N N . ALA A 1 200 ? 17.788 -23.041 11.859 1.00 8.03 198 ALA A N 1
ATOM 3193 C CA . ALA A 1 200 ? 17.263 -22.378 10.668 1.00 8.24 198 ALA A CA 1
ATOM 3194 C C . ALA A 1 200 ? 16.404 -23.369 9.889 1.00 6.45 198 ALA A C 1
ATOM 3195 O O . ALA A 1 200 ? 16.751 -23.765 8.768 1.00 3.82 198 ALA A O 1
ATOM 3202 N N . PRO A 1 201 ? 15.280 -23.798 10.456 1.00 9.09 199 PRO A N 1
ATOM 3203 C CA . PRO A 1 201 ? 14.367 -24.670 9.714 1.00 10.86 199 PRO A CA 1
ATOM 3204 C C . PRO A 1 201 ? 13.575 -23.884 8.682 1.00 5.45 199 PRO A C 1
ATOM 3205 O O . PRO A 1 201 ? 13.405 -22.668 8.775 1.00 6.52 199 PRO A O 1
ATOM 3216 N N . ARG A 1 202 ? 13.094 -24.610 7.678 1.00 9.22 200 ARG A N 1
ATOM 3217 C CA . ARG A 1 202 ? 12.265 -23.993 6.657 1.00 11.00 200 ARG A CA 1
ATOM 3218 C C . ARG A 1 202 ? 10.989 -23.435 7.282 1.00 7.76 200 ARG A C 1
ATOM 3219 O O . ARG A 1 202 ? 10.536 -23.876 8.342 1.00 7.69 200 ARG A O 1
ATOM 3240 N N . GLY A 1 203 ? 10.407 -22.451 6.604 1.00 10.04 201 GLY A N 1
ATOM 3241 C CA . GLY A 1 203 ? 9.189 -21.827 7.077 1.00 7.94 201 GLY A CA 1
ATOM 3242 C C . GLY A 1 203 ? 8.061 -21.949 6.077 1.00 4.96 201 GLY A C 1
ATOM 3243 O O . GLY A 1 203 ? 7.866 -23.013 5.482 1.00 7.81 201 GLY A O 1
ATOM 3247 N N . ASN A 1 204 ? 7.302 -20.867 5.892 1.00 8.10 202 ASN A N 1
ATOM 3248 C CA . ASN A 1 204 ? 6.268 -20.862 4.863 1.00 6.00 202 ASN A CA 1
ATOM 3249 C C . ASN A 1 204 ? 6.862 -21.215 3.507 1.00 6.11 202 ASN A C 1
ATOM 3250 O O . ASN A 1 204 ? 6.277 -21.992 2.745 1.00 7.45 202 ASN A O 1
ATOM 3261 N N . GLY A 1 205 ? 8.026 -20.658 3.194 1.00 5.44 203 GLY A N 1
ATOM 3262 C CA . GLY A 1 205 ? 8.808 -21.094 2.062 1.00 9.90 203 GLY A CA 1
ATOM 3263 C C . GLY A 1 205 ? 9.989 -21.925 2.525 1.00 9.49 203 GLY A C 1
ATOM 3264 O O . GLY A 1 205 ? 10.349 -21.922 3.700 1.00 10.80 203 GLY A O 1
ATOM 3268 N N . ILE A 1 206 ? 10.593 -22.651 1.584 1.00 8.73 204 ILE A N 1
ATOM 3269 C CA . ILE A 1 206 ? 11.723 -23.504 1.940 1.00 10.53 204 ILE A CA 1
ATOM 3270 C C . ILE A 1 206 ? 12.879 -22.657 2.457 1.00 6.66 204 ILE A C 1
ATOM 3271 O O . ILE A 1 206 ? 13.384 -22.874 3.564 1.00 11.84 204 ILE A O 1
ATOM 3287 N N . ASP A 1 207 ? 13.311 -21.677 1.669 1.00 7.93 205 ASP A N 1
ATOM 3288 C CA . ASP A 1 207 ? 14.354 -20.770 2.123 1.00 8.69 205 ASP A CA 1
ATOM 3289 C C . ASP A 1 207 ? 13.814 -19.854 3.217 1.00 8.11 205 ASP A C 1
ATOM 3290 O O . ASP A 1 207 ? 12.631 -19.507 3.240 1.00 9.39 205 ASP A O 1
ATOM 3299 N N . THR A 1 208 ? 14.697 -19.468 4.134 1.00 10.17 206 THR A N 1
ATOM 3300 C CA . THR A 1 208 ? 14.327 -18.600 5.241 1.00 7.49 206 THR A CA 1
ATOM 3301 C C . THR A 1 208 ? 15.401 -17.541 5.427 1.00 3.47 206 THR A C 1
ATOM 3302 O O . THR A 1 208 ? 16.577 -17.769 5.134 1.00 6.24 206 THR A O 1
ATOM 3313 N N . HIS A 1 209 ? 14.980 -16.373 5.915 1.00 3.71 207 HIS A N 1
ATOM 3314 C CA . HIS A 1 209 ? 15.930 -15.298 6.179 1.00 6.49 207 HIS A CA 1
ATOM 3315 C C . HIS A 1 209 ? 16.873 -15.645 7.324 1.00 3.54 207 HIS A C 1
ATOM 3316 O O . HIS A 1 209 ? 18.023 -15.192 7.333 1.00 2.97 207 HIS A O 1
ATOM 3330 N N . ARG A 1 210 ? 16.407 -16.434 8.297 1.00 7.71 208 ARG A N 1
ATOM 3331 C CA . ARG A 1 210 ? 17.263 -16.822 9.415 1.00 6.41 208 ARG A CA 1
ATOM 3332 C C . ARG A 1 210 ? 18.531 -17.504 8.922 1.00 3.62 208 ARG A C 1
ATOM 3333 O O . ARG A 1 210 ? 19.606 -17.338 9.510 1.00 4.44 208 ARG A O 1
ATOM 3354 N N . LEU A 1 211 ? 18.419 -18.287 7.850 1.00 2.61 209 LEU A N 1
ATOM 3355 C CA . LEU A 1 211 ? 19.581 -18.961 7.287 1.00 2.69 209 LEU A CA 1
ATOM 3356 C C . LEU A 1 211 ? 20.705 -17.977 7.002 1.00 6.14 209 LEU A C 1
ATOM 3357 O O . LEU A 1 211 ? 21.859 -18.197 7.388 1.00 7.42 209 LEU A O 1
ATOM 3373 N N . TRP A 1 212 ? 20.381 -16.882 6.324 1.00 6.48 210 TRP A N 1
ATOM 3374 C CA . TRP A 1 212 ? 21.388 -15.940 5.856 1.00 4.04 210 TRP A CA 1
ATOM 3375 C C . TRP A 1 212 ? 21.735 -14.894 6.897 1.00 5.38 210 TRP A C 1
ATOM 3376 O O . TRP A 1 212 ? 22.872 -14.409 6.915 1.00 8.15 210 TRP A O 1
ATOM 3397 N N . GLU A 1 213 ? 20.793 -14.541 7.772 1.00 2.97 211 GLU A N 1
ATOM 3398 C CA . GLU A 1 213 ? 21.151 -13.744 8.938 1.00 5.56 211 GLU A CA 1
ATOM 3399 C C . GLU A 1 213 ? 22.204 -14.464 9.770 1.00 8.23 211 GLU A C 1
ATOM 3400 O O . GLU A 1 213 ? 23.181 -13.852 10.218 1.00 7.68 211 GLU A O 1
ATOM 3412 N N . SER A 1 214 ? 22.028 -15.773 9.965 1.00 6.73 212 SER A N 1
ATOM 3413 C CA . SER A 1 214 ? 22.992 -16.560 10.727 1.00 8.82 212 SER A CA 1
ATOM 3414 C C . SER A 1 214 ? 24.358 -16.569 10.053 1.00 7.56 212 SER A C 1
ATOM 3415 O O . SER A 1 214 ? 25.391 -16.397 10.711 1.00 7.87 212 SER A O 1
ATOM 3423 N N . LEU A 1 215 ? 24.386 -16.785 8.737 1.00 5.21 213 LEU A N 1
ATOM 3424 C CA . LEU A 1 215 ? 25.663 -16.896 8.043 1.00 2.38 213 LEU A CA 1
ATOM 3425 C C . LEU A 1 215 ? 26.398 -15.562 8.020 1.00 4.69 213 LEU A C 1
ATOM 3426 O O . LEU A 1 215 ? 27.621 -15.521 8.199 1.00 12.93 213 LEU A O 1
ATOM 3442 N N . TYR A 1 216 ? 25.676 -14.458 7.811 1.00 4.75 214 TYR A N 1
ATOM 3443 C CA . TYR A 1 216 ? 26.328 -13.152 7.822 1.00 7.79 214 TYR A CA 1
ATOM 3444 C C . TYR A 1 216 ? 26.950 -12.854 9.178 1.00 7.34 214 TYR A C 1
ATOM 3445 O O . TYR A 1 216 ? 27.895 -12.062 9.268 1.00 8.77 214 TYR A O 1
ATOM 3463 N N . LEU A 1 217 ? 26.429 -13.465 10.240 1.00 9.84 215 LEU A N 1
ATOM 3464 C CA . LEU A 1 217 ? 26.972 -13.320 11.582 1.00 8.39 215 LEU A CA 1
ATOM 3465 C C . LEU A 1 217 ? 27.926 -14.451 11.940 1.00 6.67 215 LEU A C 1
ATOM 3466 O O . LEU A 1 217 ? 28.306 -14.584 13.107 1.00 7.95 215 LEU A O 1
ATOM 3482 N N . ARG A 1 218 ? 28.320 -15.265 10.961 1.00 6.62 216 ARG A N 1
ATOM 3483 C CA . ARG A 1 218 ? 29.239 -16.381 11.177 1.00 8.79 216 ARG A CA 1
ATOM 3484 C C . ARG A 1 218 ? 28.704 -17.363 12.215 1.00 7.64 216 ARG A C 1
ATOM 3485 O O . ARG A 1 218 ? 29.471 -18.048 12.896 1.00 6.59 216 ARG A O 1
ATOM 3506 N N . THR A 1 219 ? 27.385 -17.439 12.342 1.00 4.90 217 THR A N 1
ATOM 3507 C CA . THR A 1 219 ? 26.729 -18.460 13.146 1.00 5.96 217 THR A CA 1
ATOM 3508 C C . THR A 1 219 ? 26.205 -19.532 12.198 1.00 5.10 217 THR A C 1
ATOM 3509 O O . THR A 1 219 ? 25.428 -19.232 11.285 1.00 7.85 217 THR A O 1
ATOM 3520 N N . ILE A 1 220 ? 26.641 -20.770 12.406 1.00 12.31 218 ILE A N 1
ATOM 3521 C CA . ILE A 1 220 ? 26.297 -21.874 11.514 1.00 6.32 218 ILE A CA 1
ATOM 3522 C C . ILE A 1 220 ? 24.806 -22.168 11.630 1.00 10.72 218 ILE A C 1
ATOM 3523 O O . ILE A 1 220 ? 24.343 -22.575 12.704 1.00 10.41 218 ILE A O 1
ATOM 3539 N N . PRO A 1 221 ? 24.018 -21.991 10.574 1.00 7.68 219 PRO A N 1
ATOM 3540 C CA . PRO A 1 221 ? 22.613 -22.399 10.642 1.00 6.36 219 PRO A CA 1
ATOM 3541 C C . PRO A 1 221 ? 22.456 -23.899 10.452 1.00 5.61 219 PRO A C 1
ATOM 3542 O O . PRO A 1 221 ? 23.237 -24.553 9.757 1.00 3.89 219 PRO A O 1
ATOM 3553 N N . ILE A 1 222 ? 21.426 -24.442 11.095 1.00 8.43 220 ILE A N 1
ATOM 3554 C CA . ILE A 1 222 ? 21.076 -25.854 10.991 1.00 7.68 220 ILE A CA 1
ATOM 3555 C C . ILE A 1 222 ? 19.817 -25.955 10.143 1.00 5.06 220 ILE A C 1
ATOM 3556 O O . ILE A 1 222 ? 18.788 -25.352 10.476 1.00 5.53 220 ILE A O 1
ATOM 3572 N N . VAL A 1 223 ? 19.898 -26.714 9.050 1.00 6.11 221 VAL A N 1
ATOM 3573 C CA . VAL A 1 223 ? 18.823 -26.807 8.073 1.00 6.23 221 VAL A CA 1
ATOM 3574 C C . VAL A 1 223 ? 18.590 -28.265 7.716 1.00 6.22 221 VAL A C 1
ATOM 3575 O O . VAL A 1 223 ? 19.514 -29.083 7.718 1.00 7.78 221 VAL A O 1
ATOM 3588 N N . LYS A 1 224 ? 17.346 -28.577 7.374 1.00 4.36 222 LYS A N 1
ATOM 3589 C CA . LYS A 1 224 ? 17.009 -29.907 6.904 1.00 7.52 222 LYS A CA 1
ATOM 3590 C C . LYS A 1 224 ? 17.296 -30.016 5.414 1.00 10.60 222 LYS A C 1
ATOM 3591 O O . LYS A 1 224 ? 17.149 -29.052 4.657 1.00 11.45 222 LYS A O 1
ATOM 3610 N N . LYS A 1 225 ? 17.715 -31.206 4.998 1.00 10.45 223 LYS A N 1
ATOM 3611 C CA . LYS A 1 225 ? 18.100 -31.410 3.610 1.00 12.72 223 LYS A CA 1
ATOM 3612 C C . LYS A 1 225 ? 16.901 -31.211 2.691 1.00 10.14 223 LYS A C 1
ATOM 3613 O O . LYS A 1 225 ? 15.790 -31.662 2.984 1.00 12.94 223 LYS A O 1
ATOM 3632 N N . HIS A 1 226 ? 17.133 -30.516 1.578 1.00 12.24 224 HIS A N 1
ATOM 3633 C CA . HIS A 1 226 ? 16.080 -30.200 0.623 1.00 13.97 224 HIS A CA 1
ATOM 3634 C C . HIS A 1 226 ? 16.726 -29.804 -0.696 1.00 7.66 224 HIS A C 1
ATOM 3635 O O . HIS A 1 226 ? 17.772 -29.149 -0.706 1.00 8.49 224 HIS A O 1
ATOM 3649 N N . ILE A 1 227 ? 16.094 -30.200 -1.804 1.00 9.21 225 ILE A N 1
ATOM 3650 C CA . ILE A 1 227 ? 16.645 -29.893 -3.122 1.00 9.35 225 ILE A CA 1
ATOM 3651 C C . ILE A 1 227 ? 16.885 -28.396 -3.264 1.00 9.96 225 ILE A C 1
ATOM 3652 O O . ILE A 1 227 ? 17.868 -27.962 -3.878 1.00 9.04 225 ILE A O 1
ATOM 3668 N N . ALA A 1 228 ? 15.992 -27.582 -2.698 1.00 7.93 226 ALA A N 1
ATOM 3669 C CA . ALA A 1 228 ? 16.161 -26.137 -2.761 1.00 8.69 226 ALA A CA 1
ATOM 3670 C C . ALA A 1 228 ? 17.476 -25.687 -2.143 1.00 9.40 226 ALA A C 1
ATOM 3671 O O . ALA A 1 228 ? 17.973 -24.609 -2.486 1.00 12.03 226 ALA A O 1
ATOM 3678 N N . MET A 1 229 ? 18.048 -26.484 -1.243 1.00 10.78 227 MET A N 1
ATOM 3679 C CA . MET A 1 229 ? 19.324 -26.171 -0.617 1.00 10.91 227 MET A CA 1
ATOM 3680 C C . MET A 1 229 ? 20.477 -26.977 -1.201 1.00 12.42 227 MET A C 1
ATOM 3681 O O . MET A 1 229 ? 21.614 -26.823 -0.746 1.00 14.83 227 MET A O 1
ATOM 3695 N N . GLU A 1 230 ? 20.215 -27.826 -2.199 1.00 16.05 228 GLU A N 1
ATOM 3696 C CA . GLU A 1 230 ? 21.254 -28.689 -2.749 1.00 14.45 228 GLU A CA 1
ATOM 3697 C C . GLU A 1 230 ? 22.352 -27.915 -3.466 1.00 13.54 228 GLU A C 1
ATOM 3698 O O . GLU A 1 230 ? 23.411 -28.492 -3.736 1.00 13.48 228 GLU A O 1
ATOM 3710 N N . GLN A 1 231 ? 22.134 -26.638 -3.772 1.00 13.41 229 GLN A N 1
ATOM 3711 C CA . GLN A 1 231 ? 23.137 -25.809 -4.423 1.00 8.44 229 GLN A CA 1
ATOM 3712 C C . GLN A 1 231 ? 23.862 -24.893 -3.446 1.00 8.80 229 GLN A C 1
ATOM 3713 O O . GLN A 1 231 ? 24.664 -24.057 -3.873 1.00 13.06 229 GLN A O 1
ATOM 3727 N N . PHE A 1 232 ? 23.600 -25.031 -2.147 1.00 11.10 230 PHE A N 1
ATOM 3728 C CA . PHE A 1 232 ? 24.275 -24.246 -1.123 1.00 11.62 230 PHE A CA 1
ATOM 3729 C C . PHE A 1 232 ? 25.193 -25.097 -0.254 1.00 8.27 230 PHE A C 1
ATOM 3730 O O . PHE A 1 232 ? 25.658 -24.627 0.789 1.00 9.96 230 PHE A O 1
ATOM 3747 N N . THR A 1 233 ? 25.476 -26.333 -0.666 1.00 9.42 231 THR A N 1
ATOM 3748 C CA . THR A 1 233 ? 26.312 -27.231 0.121 1.00 11.57 231 THR A CA 1
ATOM 3749 C C . THR A 1 233 ? 27.777 -26.816 0.139 1.00 16.16 231 THR A C 1
ATOM 3750 O O . THR A 1 233 ? 28.570 -27.459 0.836 1.00 12.70 231 THR A O 1
ATOM 3761 N N . ASP A 1 234 ? 28.160 -25.780 -0.607 1.00 15.69 232 ASP A N 1
ATOM 3762 C CA . ASP A 1 234 ? 29.493 -25.204 -0.514 1.00 9.49 232 ASP A CA 1
ATOM 3763 C C . ASP A 1 234 ? 29.534 -24.014 0.438 1.00 11.93 232 ASP A C 1
ATOM 3764 O O . ASP A 1 234 ? 30.464 -23.201 0.369 1.00 10.23 232 ASP A O 1
ATOM 3773 N N . LEU A 1 235 ? 28.541 -23.895 1.317 1.00 10.73 233 LEU A N 1
ATOM 3774 C CA . LEU A 1 235 ? 28.482 -22.873 2.346 1.00 15.13 233 LEU A CA 1
ATOM 3775 C C . LEU A 1 235 ? 28.441 -23.531 3.721 1.00 8.74 233 LEU A C 1
ATOM 3776 O O . LEU A 1 235 ? 27.965 -24.663 3.855 1.00 7.83 233 LEU A O 1
ATOM 3792 N N . PRO A 1 236 ? 28.928 -22.852 4.761 1.00 5.77 234 PRO A N 1
ATOM 3793 C CA . PRO A 1 236 ? 28.991 -23.492 6.082 1.00 5.49 234 PRO A CA 1
ATOM 3794 C C . PRO A 1 236 ? 27.615 -23.629 6.713 1.00 8.67 234 PRO A C 1
ATOM 3795 O O . PRO A 1 236 ? 27.287 -22.941 7.684 1.00 12.59 234 PRO A O 1
ATOM 3806 N N . ILE A 1 237 ? 26.802 -24.518 6.151 1.00 8.16 235 ILE A N 1
ATOM 3807 C CA . ILE A 1 237 ? 25.470 -24.821 6.657 1.00 6.47 235 ILE A CA 1
ATOM 3808 C C . ILE A 1 237 ? 25.470 -26.264 7.135 1.00 6.36 235 ILE A C 1
ATOM 3809 O O . ILE A 1 237 ? 25.975 -27.154 6.438 1.00 6.71 235 ILE A O 1
ATOM 3825 N N . LEU A 1 238 ? 24.908 -26.498 8.316 1.00 7.28 236 LEU A N 1
ATOM 3826 C CA . LEU A 1 238 ? 24.806 -27.848 8.868 1.00 11.86 236 LEU A CA 1
ATOM 3827 C C . LEU A 1 238 ? 23.496 -28.448 8.377 1.00 6.94 236 LEU A C 1
ATOM 3828 O O . LEU A 1 238 ? 22.419 -28.109 8.872 1.00 10.01 236 LEU A O 1
ATOM 3844 N N . PHE A 1 239 ? 23.589 -29.343 7.398 1.00 8.47 237 PHE A N 1
ATOM 3845 C CA . PHE A 1 239 ? 22.419 -29.997 6.829 1.00 9.91 237 PHE A CA 1
ATOM 3846 C C . PHE A 1 239 ? 22.155 -31.299 7.571 1.00 9.06 237 PHE A C 1
ATOM 3847 O O . PHE A 1 239 ? 23.080 -32.081 7.816 1.00 12.16 237 PHE A O 1
ATOM 3864 N N . VAL A 1 240 ? 20.894 -31.526 7.930 1.00 8.87 238 VAL A N 1
ATOM 3865 C CA . VAL A 1 240 ? 20.493 -32.681 8.722 1.00 10.51 238 VAL A CA 1
ATOM 3866 C C . VAL A 1 240 ? 19.413 -33.444 7.969 1.00 10.97 238 VAL A C 1
ATOM 3867 O O . VAL A 1 240 ? 18.575 -32.843 7.287 1.00 9.24 238 VAL A O 1
ATOM 3880 N N . ASN A 1 241 ? 19.439 -34.773 8.095 1.00 16.07 239 ASN A N 1
ATOM 3881 C CA . ASN A 1 241 ? 18.404 -35.595 7.477 1.00 19.87 239 ASN A CA 1
ATOM 3882 C C . ASN A 1 241 ? 17.057 -35.378 8.154 1.00 12.72 239 ASN A C 1
ATOM 3883 O O . ASN A 1 241 ? 16.024 -35.280 7.481 1.00 11.80 239 ASN A O 1
ATOM 3894 N N . ASP A 1 242 ? 17.050 -35.307 9.482 1.00 20.08 240 ASP A N 1
ATOM 3895 C CA . ASP A 1 242 ? 15.836 -35.063 10.244 1.00 12.95 240 ASP A CA 1
ATOM 3896 C C . ASP A 1 242 ? 16.194 -34.226 11.463 1.00 11.35 240 ASP A C 1
ATOM 3897 O O . ASP A 1 242 ? 17.368 -34.005 11.769 1.00 11.24 240 ASP A O 1
ATOM 3906 N N . TRP A 1 243 ? 15.163 -33.762 12.165 1.00 9.37 241 TRP A N 1
ATOM 3907 C CA . TRP A 1 243 ? 15.345 -32.966 13.377 1.00 10.20 241 TRP A CA 1
ATOM 3908 C C . TRP A 1 243 ? 15.402 -33.833 14.625 1.00 19.01 241 TRP A C 1
ATOM 3909 O O . TRP A 1 243 ? 14.927 -33.437 15.693 1.00 18.98 241 TRP A O 1
ATOM 3930 N N . GLU A 1 244 ? 15.991 -35.022 14.514 1.00 18.94 242 GLU A N 1
ATOM 3931 C CA . GLU A 1 244 ? 16.055 -35.979 15.606 1.00 15.20 242 GLU A CA 1
ATOM 3932 C C . GLU A 1 244 ? 17.508 -36.306 15.921 1.00 21.61 242 GLU A C 1
ATOM 3933 O O . GLU A 1 244 ? 18.375 -36.269 15.043 1.00 31.40 242 GLU A O 1
ATOM 3945 N N . ASN A 1 245 ? 17.764 -36.622 17.189 1.00 21.53 243 ASN A N 1
ATOM 3946 C CA . ASN A 1 245 ? 19.068 -37.092 17.644 1.00 16.98 243 ASN A CA 1
ATOM 3947 C C . ASN A 1 245 ? 20.153 -36.027 17.508 1.00 23.39 243 ASN A C 1
ATOM 3948 O O . ASN A 1 245 ? 21.327 -36.355 17.320 1.00 28.58 243 ASN A O 1
ATOM 3959 N N . ILE A 1 246 ? 19.786 -34.752 17.596 1.00 20.13 244 ILE A N 1
ATOM 3960 C CA . ILE A 1 246 ? 20.780 -33.686 17.673 1.00 12.94 244 ILE A CA 1
ATOM 3961 C C . ILE A 1 246 ? 21.263 -33.599 19.115 1.00 13.36 244 ILE A C 1
ATOM 3962 O O . ILE A 1 246 ? 20.461 -33.436 20.041 1.00 16.22 244 ILE A O 1
ATOM 3978 N N . THR A 1 247 ? 22.573 -33.703 19.305 1.00 20.13 245 THR A N 1
ATOM 3979 C CA . THR A 1 247 ? 23.172 -33.713 20.628 1.00 17.84 245 THR A CA 1
ATOM 3980 C C . THR A 1 247 ? 24.336 -32.733 20.663 1.00 13.56 245 THR A C 1
ATOM 3981 O O . THR A 1 247 ? 24.924 -32.397 19.632 1.00 11.58 245 THR A O 1
ATOM 3992 N N . GLU A 1 248 ? 24.656 -32.269 21.873 1.00 16.65 246 GLU A N 1
ATOM 3993 C CA . GLU A 1 248 ? 25.776 -31.349 22.038 1.00 18.58 246 GLU A CA 1
ATOM 3994 C C . GLU A 1 248 ? 27.066 -31.937 21.486 1.00 16.36 246 GLU A C 1
ATOM 3995 O O . GLU A 1 248 ? 27.932 -31.195 21.010 1.00 15.93 246 GLU A O 1
ATOM 4007 N N . GLU A 1 249 ? 27.215 -33.262 21.545 1.00 24.62 247 GLU A N 1
ATOM 4008 C CA . GLU A 1 249 ? 28.397 -33.899 20.974 1.00 25.97 247 GLU A CA 1
ATOM 4009 C C . GLU A 1 249 ? 28.394 -33.782 19.455 1.00 18.66 247 GLU A C 1
ATOM 4010 O O . GLU A 1 249 ? 29.394 -33.382 18.849 1.00 19.23 247 GLU A O 1
ATOM 4022 N N . TYR A 1 250 ? 27.269 -34.125 18.824 1.00 16.83 248 TYR A N 1
ATOM 4023 C CA . TYR A 1 250 ? 27.167 -34.037 17.370 1.00 11.60 248 TYR A CA 1
ATOM 4024 C C . TYR A 1 250 ? 27.498 -32.634 16.881 1.00 13.06 248 TYR A C 1
ATOM 4025 O O . TYR A 1 250 ? 28.296 -32.459 15.953 1.00 17.21 248 TYR A O 1
ATOM 4043 N N . LEU A 1 251 ? 26.896 -31.617 17.499 1.00 18.13 249 LEU A N 1
ATOM 4044 C CA . LEU A 1 251 ? 27.146 -30.244 17.071 1.00 16.47 249 LEU A CA 1
ATOM 4045 C C . LEU A 1 251 ? 28.585 -29.832 17.348 1.00 12.85 249 LEU A C 1
ATOM 4046 O O . LEU A 1 251 ? 29.204 -29.137 16.535 1.00 11.75 249 LEU A O 1
ATOM 4062 N N . ASN A 1 252 ? 29.131 -30.241 18.496 1.00 13.72 250 ASN A N 1
ATOM 4063 C CA . ASN A 1 252 ? 30.536 -29.965 18.777 1.00 14.41 250 ASN A CA 1
ATOM 4064 C C . ASN A 1 252 ? 31.432 -30.612 17.729 1.00 8.54 250 ASN A C 1
ATOM 4065 O O . ASN A 1 252 ? 32.465 -30.049 17.349 1.00 11.70 250 ASN A O 1
ATOM 4076 N N . GLU A 1 253 ? 31.051 -31.798 17.250 1.00 10.56 251 GLU A N 1
ATOM 4077 C CA . GLU A 1 253 ? 31.789 -32.430 16.162 1.00 17.64 251 GLU A CA 1
ATOM 4078 C C . GLU A 1 253 ? 31.701 -31.594 14.891 1.00 13.56 251 GLU A C 1
ATOM 4079 O O . GLU A 1 253 ? 32.721 -31.245 14.287 1.00 12.48 251 GLU A O 1
ATOM 4091 N N . GLN A 1 254 ? 30.479 -31.261 14.471 1.00 14.33 252 GLN A N 1
ATOM 4092 C CA . GLN A 1 254 ? 30.301 -30.522 13.226 1.00 18.91 252 GLN A CA 1
ATOM 4093 C C . GLN A 1 254 ? 30.899 -29.123 13.308 1.00 10.72 252 GLN A C 1
ATOM 4094 O O . GLN A 1 254 ? 31.290 -28.557 12.281 1.00 10.24 252 GLN A O 1
ATOM 4108 N N . TYR A 1 255 ? 30.978 -28.546 14.507 1.00 11.73 253 TYR A N 1
ATOM 4109 C CA . TYR A 1 255 ? 31.579 -27.224 14.642 1.00 8.67 253 TYR A CA 1
ATOM 4110 C C . TYR A 1 255 ? 33.052 -27.256 14.255 1.00 11.35 253 TYR A C 1
ATOM 4111 O O . TYR A 1 255 ? 33.523 -26.423 13.471 1.00 9.80 253 TYR A O 1
ATOM 4129 N N . ASP A 1 256 ? 33.799 -28.218 14.801 1.00 13.52 254 ASP A N 1
ATOM 4130 C CA . ASP A 1 256 ? 35.219 -28.322 14.486 1.00 14.59 254 ASP A CA 1
ATOM 4131 C C . ASP A 1 256 ? 35.432 -28.615 13.008 1.00 13.57 254 ASP A C 1
ATOM 4132 O O . ASP A 1 256 ? 36.356 -28.079 12.386 1.00 17.25 254 ASP A O 1
ATOM 4141 N N . ILE A 1 257 ? 34.583 -29.463 12.427 1.00 14.30 255 ILE A N 1
ATOM 4142 C CA . ILE A 1 257 ? 34.690 -29.766 11.004 1.00 12.44 255 ILE A CA 1
ATOM 4143 C C . ILE A 1 257 ? 34.360 -28.531 10.174 1.00 11.25 255 ILE A C 1
ATOM 4144 O O . ILE A 1 257 ? 35.138 -28.120 9.305 1.00 15.64 255 ILE A O 1
ATOM 4160 N N . ILE A 1 258 ? 33.204 -27.917 10.432 1.00 13.41 256 ILE A N 1
ATOM 4161 C CA . ILE A 1 258 ? 32.788 -26.761 9.643 1.00 17.90 256 ILE A CA 1
ATOM 4162 C C . ILE A 1 258 ? 33.746 -25.594 9.835 1.00 14.75 256 ILE A C 1
ATOM 4163 O O . ILE A 1 258 ? 33.929 -24.775 8.926 1.00 14.26 256 ILE A O 1
ATOM 4179 N N . MET A 1 259 ? 34.372 -25.492 11.009 1.00 17.48 257 MET A N 1
ATOM 4180 C CA . MET A 1 259 ? 35.308 -24.404 11.265 1.00 16.09 257 MET A CA 1
ATOM 4181 C C . MET A 1 259 ? 36.653 -24.613 10.581 1.00 10.17 257 MET A C 1
ATOM 4182 O O . MET A 1 259 ? 37.360 -23.634 10.323 1.00 11.38 257 MET A O 1
ATOM 4196 N N . ALA A 1 260 ? 37.020 -25.859 10.286 1.00 12.21 258 ALA A N 1
ATOM 4197 C CA . ALA A 1 260 ? 38.295 -26.163 9.651 1.00 17.71 258 ALA A CA 1
ATOM 4198 C C . ALA A 1 260 ? 38.228 -26.134 8.131 1.00 18.37 258 ALA A C 1
ATOM 4199 O O . ALA A 1 260 ? 39.277 -26.101 7.479 1.00 21.55 258 ALA A O 1
ATOM 4206 N N . LYS A 1 261 ? 37.032 -26.137 7.557 1.00 16.65 259 LYS A N 1
ATOM 4207 C CA . LYS A 1 261 ? 36.861 -26.240 6.118 1.00 11.91 259 LYS A CA 1
ATOM 4208 C C . LYS A 1 261 ? 36.924 -24.871 5.451 1.00 16.98 259 LYS A C 1
ATOM 4209 O O . LYS A 1 261 ? 36.707 -23.830 6.076 1.00 12.91 259 LYS A O 1
ATOM 4228 N N . ASP A 1 262 ? 37.232 -24.891 4.157 1.00 19.20 260 ASP A N 1
ATOM 4229 C CA . ASP A 1 262 ? 37.125 -23.714 3.310 1.00 14.73 260 ASP A CA 1
ATOM 4230 C C . ASP A 1 262 ? 35.749 -23.698 2.658 1.00 11.61 260 ASP A C 1
ATOM 4231 O O . ASP A 1 262 ? 35.207 -24.748 2.299 1.00 6.75 260 ASP A O 1
ATOM 4240 N N . TRP A 1 263 ? 35.186 -22.503 2.511 1.00 11.26 261 TRP A N 1
ATOM 4241 C CA . TRP A 1 263 ? 33.833 -22.342 2.006 1.00 9.14 261 TRP A CA 1
ATOM 4242 C C . TRP A 1 263 ? 33.806 -21.275 0.924 1.00 13.23 261 TRP A C 1
ATOM 4243 O O . TRP A 1 263 ? 34.590 -20.323 0.944 1.00 13.43 261 TRP A O 1
ATOM 4264 N N . ASN A 1 264 ? 32.890 -21.452 -0.027 1.00 10.11 262 ASN A N 1
ATOM 4265 C CA . ASN A 1 264 ? 32.654 -20.470 -1.084 1.00 12.20 262 ASN A CA 1
ATOM 4266 C C . ASN A 1 264 ? 31.848 -19.294 -0.525 1.00 9.54 262 ASN A C 1
ATOM 4267 O O . ASN A 1 264 ? 30.711 -19.031 -0.913 1.00 11.23 262 ASN A O 1
ATOM 4278 N N . LEU A 1 265 ? 32.471 -18.581 0.414 1.00 13.19 263 LEU A N 1
ATOM 4279 C CA . LEU A 1 265 ? 31.764 -17.528 1.132 1.00 11.23 263 LEU A CA 1
ATOM 4280 C C . LEU A 1 265 ? 31.454 -16.325 0.253 1.00 8.24 263 LEU A C 1
ATOM 4281 O O . LEU A 1 265 ? 30.621 -15.496 0.633 1.00 10.17 263 LEU A O 1
ATOM 4297 N N . ASP A 1 266 ? 32.097 -16.204 -0.910 1.00 10.95 264 ASP A N 1
ATOM 4298 C CA . ASP A 1 266 ? 31.738 -15.127 -1.826 1.00 11.13 264 ASP A CA 1
ATOM 4299 C C . ASP A 1 266 ? 30.274 -15.220 -2.236 1.00 11.71 264 ASP A C 1
ATOM 4300 O O . ASP A 1 266 ? 29.654 -14.201 -2.564 1.00 10.17 264 ASP A O 1
ATOM 4309 N N . LYS A 1 267 ? 29.702 -16.428 -2.210 1.00 8.96 265 LYS A N 1
ATOM 4310 C CA . LYS A 1 267 ? 28.291 -16.592 -2.541 1.00 5.39 265 LYS A CA 1
ATOM 4311 C C . LYS A 1 267 ? 27.406 -15.718 -1.665 1.00 7.85 265 LYS A C 1
ATOM 4312 O O . LYS A 1 267 ? 26.335 -15.283 -2.103 1.00 8.97 265 LYS A O 1
ATOM 4331 N N . LEU A 1 268 ? 27.829 -15.456 -0.427 1.00 8.20 266 LEU A N 1
ATOM 4332 C CA . LEU A 1 268 ? 27.062 -14.598 0.466 1.00 9.14 266 LEU A CA 1
ATOM 4333 C C . LEU A 1 268 ? 27.002 -13.153 -0.011 1.00 6.44 266 LEU A C 1
ATOM 4334 O O . LEU A 1 268 ? 26.187 -12.383 0.509 1.00 6.61 266 LEU A O 1
ATOM 4350 N N . LYS A 1 269 ? 27.832 -12.770 -0.975 1.00 7.02 267 LYS A N 1
ATOM 4351 C CA . LYS A 1 269 ? 27.910 -11.395 -1.441 1.00 8.39 267 LYS A CA 1
ATOM 4352 C C . LYS A 1 269 ? 27.049 -11.201 -2.680 1.00 8.29 267 LYS A C 1
ATOM 4353 O O . LYS A 1 269 ? 26.906 -12.101 -3.512 1.00 6.23 267 LYS A O 1
ATOM 4372 N N . ILE A 1 270 ? 26.475 -10.003 -2.795 1.00 14.06 268 ILE A N 1
ATOM 4373 C CA . ILE A 1 270 ? 25.597 -9.703 -3.920 1.00 12.48 268 ILE A CA 1
ATOM 4374 C C . ILE A 1 270 ? 26.365 -9.754 -5.232 1.00 13.22 268 ILE A C 1
ATOM 4375 O O . ILE A 1 270 ? 25.783 -10.021 -6.291 1.00 9.47 268 ILE A O 1
ATOM 4391 N N . ASP A 1 271 ? 27.676 -9.510 -5.191 1.00 12.07 269 ASP A N 1
ATOM 4392 C CA . ASP A 1 271 ? 28.464 -9.499 -6.419 1.00 10.19 269 ASP A CA 1
ATOM 4393 C C . ASP A 1 271 ? 28.471 -10.865 -7.087 1.00 8.29 269 ASP A C 1
ATOM 4394 O O . ASP A 1 271 ? 28.385 -10.964 -8.317 1.00 7.21 269 ASP A O 1
ATOM 4403 N N . TYR A 1 272 ? 28.584 -11.932 -6.293 1.00 6.00 270 TYR A N 1
ATOM 4404 C CA . TYR A 1 272 ? 28.595 -13.276 -6.856 1.00 6.04 270 TYR A CA 1
ATOM 4405 C C . TYR A 1 272 ? 27.374 -13.525 -7.729 1.00 9.18 270 TYR A C 1
ATOM 4406 O O . TYR A 1 272 ? 27.459 -14.250 -8.727 1.00 7.56 270 TYR A O 1
ATOM 4424 N N . TRP A 1 273 ? 26.239 -12.922 -7.380 1.00 6.87 271 TRP A N 1
ATOM 4425 C CA . TRP A 1 273 ? 24.993 -13.144 -8.103 1.00 6.92 271 TRP A CA 1
ATOM 4426 C C . TRP A 1 273 ? 24.752 -12.101 -9.182 1.00 5.43 271 TRP A C 1
ATOM 4427 O O . TRP A 1 273 ? 24.124 -12.413 -10.200 1.00 6.14 271 TRP A O 1
ATOM 4448 N N . TYR A 1 274 ? 25.244 -10.876 -8.998 1.00 6.25 272 TYR A N 1
ATOM 4449 C CA . TYR A 1 274 ? 25.373 -9.972 -10.134 1.00 5.94 272 TYR A CA 1
ATOM 4450 C C . TYR A 1 274 ? 26.202 -10.628 -11.231 1.00 7.25 272 TYR A C 1
ATOM 4451 O O . TYR A 1 274 ? 25.792 -10.683 -12.396 1.00 8.58 272 TYR A O 1
ATOM 4469 N N . GLN A 1 275 ? 27.381 -11.136 -10.863 1.00 6.05 273 GLN A N 1
ATOM 4470 C CA . GLN A 1 275 ? 28.259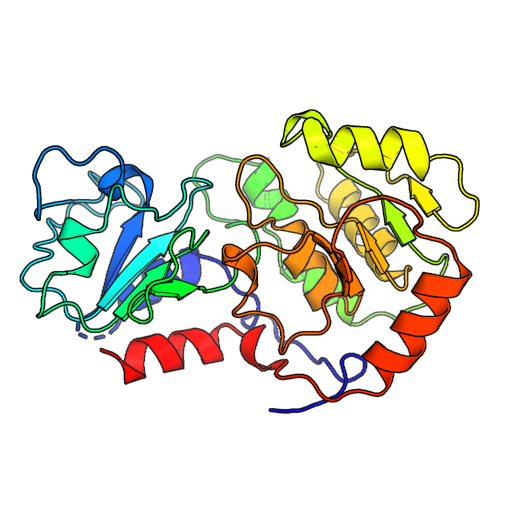 -11.789 -11.828 1.00 9.23 273 GLN A CA 1
ATOM 4471 C C . GLN A 1 275 ? 27.544 -12.929 -12.539 1.00 7.33 273 GLN A C 1
ATOM 4472 O O . GLN A 1 275 ? 27.551 -13.008 -13.772 1.00 9.97 273 GLN A O 1
ATOM 4486 N N . LYS A 1 276 ? 26.922 -13.829 -11.774 1.00 8.38 274 LYS A N 1
ATOM 4487 C CA . LYS A 1 276 ? 26.300 -15.001 -12.382 1.00 11.33 274 LYS A CA 1
ATOM 4488 C C . LYS A 1 276 ? 25.156 -14.611 -13.308 1.00 9.80 274 LYS A C 1
ATOM 4489 O O . LYS A 1 276 ? 24.911 -15.289 -14.312 1.00 9.64 274 LYS A O 1
ATOM 4508 N N . ILE A 1 277 ? 24.453 -13.520 -13.001 1.00 5.87 275 ILE A N 1
ATOM 4509 C CA . ILE A 1 277 ? 23.381 -13.074 -13.883 1.00 7.17 275 ILE A CA 1
ATOM 4510 C C . ILE A 1 277 ? 23.959 -12.438 -15.141 1.00 6.78 275 ILE A C 1
ATOM 4511 O O . ILE A 1 277 ? 23.396 -12.571 -16.234 1.00 9.77 275 ILE A O 1
ATOM 4527 N N . LEU A 1 278 ? 25.090 -11.741 -15.014 1.00 8.54 276 LEU A N 1
ATOM 4528 C CA . LEU A 1 278 ? 25.719 -11.149 -16.191 1.00 12.94 276 LEU A CA 1
ATOM 4529 C C . LEU A 1 278 ? 26.357 -12.220 -17.066 1.00 7.72 276 LEU A C 1
ATOM 4530 O O . LEU A 1 278 ? 26.300 -12.138 -18.299 1.00 8.76 276 LEU A O 1
ATOM 4546 N N . GLU A 1 279 ? 26.976 -13.226 -16.448 1.00 5.59 277 GLU A N 1
ATOM 4547 C CA . GLU A 1 279 ? 27.588 -14.304 -17.217 1.00 10.48 277 GLU A CA 1
ATOM 4548 C C . GLU A 1 279 ? 26.560 -14.991 -18.107 1.00 13.71 277 GLU A C 1
ATOM 4549 O O . GLU A 1 279 ? 26.791 -15.193 -19.305 1.00 11.28 277 GLU A O 1
ATOM 4561 N N . TYR A 1 280 ? 25.408 -15.351 -17.537 1.00 11.86 278 TYR A N 1
ATOM 4562 C CA . TYR A 1 280 ? 24.395 -16.076 -18.296 1.00 7.95 278 TYR A CA 1
ATOM 4563 C C . TYR A 1 280 ? 23.637 -15.173 -19.258 1.00 8.49 278 TYR A C 1
ATOM 4564 O O . TYR A 1 280 ? 23.197 -15.635 -20.316 1.00 14.63 278 TYR A O 1
ATOM 4582 N N . SER A 1 281 ? 23.467 -13.901 -18.916 1.00 10.81 279 SER A N 1
ATOM 4583 C CA . SER A 1 281 ? 22.781 -12.966 -19.797 1.00 5.90 279 SER A CA 1
ATOM 4584 C C . SER A 1 281 ? 23.743 -12.418 -20.842 1.00 8.47 279 SER A C 1
ATOM 4585 O O . SER A 1 281 ? 23.321 -11.929 -21.888 1.00 20.34 279 SER A O 1
#